Protein AF-A0A3M1XWM2-F1 (afdb_monomer)

Nearest PDB structures (foldseek):
  1jmx-assembly1_B  TM=6.705E-01  e=5.693E-02  Pseudomonas putida
  7aq8-assembly1_A  TM=5.164E-01  e=2.916E+00  Stutzerimonas stutzeri
  7aq0-assembly1_A  TM=5.162E-01  e=3.110E+00  Stutzerimonas stutzeri
  5i5i-assembly1_B  TM=5.128E-01  e=3.774E+00  Shewanella denitrificans OS217
  5i5i-assembly1_A  TM=5.309E-01  e=4.294E+00  Shewanella denitrificans OS217

Foldseek 3Di:
DDKDQQDPLQDAQWKKKWFPQALFKTWIATPVVRDTQDIDTDDAQDWDDDRRMTDHHHCPPHGDGHGDMDMDRPCPCVVVPDDDPDPDPVPPCQAPDPPDDPPHRPVVVVVVVLQVDQSVSQNGHPVVSVVVVVVVVVVVVVVVVVVVVVVVVVVVVVVVVCCVVPNDDVVVVVVVVVVVVVVVVVVVVVVVVVVVVVVVVVVVD

pLDDT: mean 90.14, std 6.59, range [52.41, 98.5]

Secondary structure (DSSP, 8-state):
-EEEE--GGG--S--EEEEEEETTEEEEEETTTTEEEEEEE--TTPEEEETTEEEE--GGG-PPPTT-EEEE-TTTTTTTT-------GGG---SS-TTSPTT--HHHHHHHHHHHSPBTTTTB-HHHHHHHHHHHHHHHHHHHHHHHHHHHHHHHHHHHHHHHHH---HHHHHHHHHHHHHHHHHHHHHHHHHHHHHHHHHH--

Sequence (205 aa):
TSATITSFNSLVLHEYEIEFTTPTTYQVKDLDTDTVISSGTYTSGSPIWFKGISVTIENSGGTPQTGDSFVISPFENAVDDFSVSLTDTDQVAAASDSAALPGDNTNALEIINIYNSDITELDSTLADFYSSIVSDVGVLSAASQDSVKFEETLMEELNSRREALSGVNLDEEAANLIRYQKAFEAATRLIQLTDQLTEEVLKLV

Mean predicted aligned error: 11.33 Å

Radius of gyration: 41.11 Å; Cα contacts (8 Å, |Δi|>4): 197; chains: 1; bounding box: 91×72×100 Å

Solvent-accessible surface area (backbone atoms only — not comparable to full-atom values): 11827 Å² total; per-residue (Å²): 108,54,75,46,83,76,38,72,97,48,46,56,102,52,39,35,34,42,35,21,74,34,63,46,28,36,36,30,31,34,65,81,77,73,40,79,79,45,71,49,75,57,51,76,64,47,70,46,76,55,66,36,36,37,38,29,50,53,52,90,88,50,77,61,44,62,74,43,69,45,80,45,58,84,61,80,63,56,68,80,76,60,73,83,84,78,83,54,78,90,71,60,72,30,40,80,47,97,84,52,63,95,83,50,44,57,38,46,53,52,57,58,44,53,62,77,35,66,39,81,65,69,78,29,26,65,64,56,49,53,50,48,56,55,47,52,54,49,53,53,51,51,55,49,53,53,49,52,52,50,52,52,54,49,50,54,51,51,49,52,54,45,43,75,75,72,50,83,56,65,68,59,51,48,52,49,48,54,49,51,52,52,52,49,56,50,49,54,51,51,50,54,50,49,54,52,52,52,52,54,55,63,73,74,111

Structure (mmCIF, N/CA/C/O backbone):
data_AF-A0A3M1XWM2-F1
#
_entry.id   AF-A0A3M1XWM2-F1
#
loop_
_atom_site.group_PDB
_atom_site.id
_atom_site.type_symbol
_atom_site.label_atom_id
_atom_site.label_alt_id
_atom_site.label_comp_id
_atom_site.label_asym_id
_atom_site.label_entity_id
_atom_site.label_seq_id
_atom_site.pdbx_PDB_ins_code
_atom_site.Cartn_x
_atom_site.Cartn_y
_atom_site.Cartn_z
_atom_site.occupancy
_atom_site.B_iso_or_equiv
_atom_site.auth_seq_id
_atom_site.auth_comp_id
_atom_site.auth_asym_id
_atom_site.auth_atom_id
_atom_site.pdbx_PDB_model_num
ATOM 1 N N . THR A 1 1 ? 2.200 16.991 -19.689 1.00 79.31 1 THR A N 1
ATOM 2 C CA . THR A 1 1 ? 2.878 16.227 -18.628 1.00 79.31 1 THR A CA 1
ATOM 3 C C . THR A 1 1 ? 2.580 14.759 -18.810 1.00 79.31 1 THR A C 1
ATOM 5 O O . THR A 1 1 ? 1.425 14.431 -19.048 1.00 79.31 1 THR A O 1
ATOM 8 N N . SER A 1 2 ? 3.591 13.898 -18.752 1.00 82.38 2 SER A N 1
ATOM 9 C CA . SER A 1 2 ? 3.455 12.440 -18.873 1.00 82.38 2 SER A CA 1
ATOM 10 C C . SER A 1 2 ? 4.442 11.746 -17.942 1.00 82.38 2 SER A C 1
ATOM 12 O O . SER A 1 2 ? 5.542 12.258 -17.743 1.00 82.38 2 SER A O 1
ATOM 14 N N . ALA A 1 3 ? 4.081 10.577 -17.421 1.00 83.88 3 ALA A N 1
ATOM 15 C CA . ALA A 1 3 ? 4.974 9.716 -16.655 1.00 83.88 3 ALA A CA 1
ATOM 16 C C . ALA A 1 3 ? 5.012 8.323 -17.292 1.00 83.88 3 ALA A C 1
ATOM 18 O O . ALA A 1 3 ? 3.990 7.830 -17.766 1.00 83.88 3 ALA A O 1
ATOM 19 N N . THR A 1 4 ? 6.187 7.704 -17.331 1.00 84.69 4 THR A N 1
ATOM 20 C CA . THR A 1 4 ? 6.3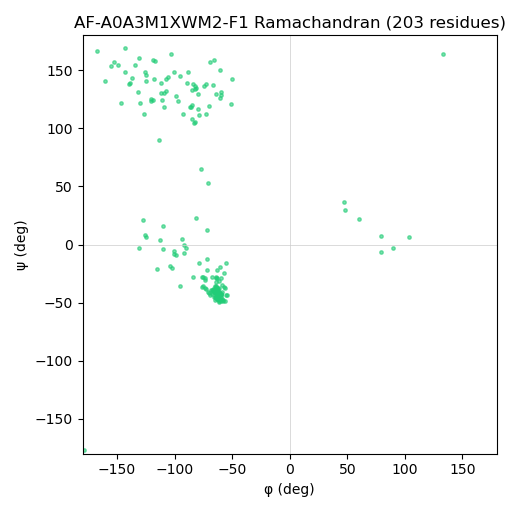77 6.358 -17.883 1.00 84.69 4 THR A CA 1
ATOM 21 C C . THR A 1 4 ? 7.330 5.553 -17.017 1.00 84.69 4 THR A C 1
ATOM 23 O O . THR A 1 4 ? 8.376 6.059 -16.602 1.00 84.69 4 THR A O 1
ATOM 26 N N . ILE A 1 5 ? 7.004 4.280 -16.810 1.00 84.75 5 ILE A N 1
ATOM 27 C CA . ILE A 1 5 ? 7.904 3.302 -16.198 1.00 84.75 5 ILE A CA 1
ATOM 28 C C . ILE A 1 5 ? 8.896 2.832 -17.262 1.00 84.75 5 ILE A C 1
ATOM 30 O O . ILE A 1 5 ? 8.517 2.447 -18.365 1.00 84.75 5 ILE A O 1
ATOM 34 N N . THR A 1 6 ? 10.179 2.876 -16.925 1.00 84.44 6 THR A N 1
ATOM 35 C CA . THR A 1 6 ? 11.291 2.517 -17.819 1.00 84.44 6 THR A CA 1
ATOM 36 C C . THR A 1 6 ? 12.080 1.304 -17.346 1.00 84.44 6 THR A C 1
ATOM 38 O O . THR A 1 6 ? 12.721 0.647 -18.162 1.00 84.44 6 THR A O 1
ATOM 41 N N . SER A 1 7 ? 12.006 0.970 -16.056 1.00 82.25 7 SER A N 1
ATOM 42 C CA . SER A 1 7 ? 12.574 -0.254 -15.491 1.00 82.25 7 SER A CA 1
ATOM 43 C C . SER A 1 7 ? 11.700 -0.739 -14.342 1.00 82.25 7 SER A C 1
ATOM 45 O O . SER A 1 7 ? 11.515 -0.003 -13.377 1.00 82.25 7 SER A O 1
ATOM 47 N N . PHE A 1 8 ? 11.194 -1.970 -14.439 1.00 77.75 8 PHE A N 1
ATOM 48 C CA . PHE A 1 8 ? 10.363 -2.582 -13.397 1.00 77.75 8 PHE A CA 1
ATOM 49 C C . PHE A 1 8 ? 11.190 -3.045 -12.190 1.00 77.75 8 PHE A C 1
ATOM 51 O O . PHE A 1 8 ? 10.771 -2.825 -11.063 1.00 77.75 8 PHE A O 1
ATOM 58 N N . ASN A 1 9 ? 12.412 -3.546 -12.411 1.00 78.25 9 ASN A N 1
ATOM 59 C CA . ASN A 1 9 ? 13.311 -4.079 -11.366 1.00 78.25 9 ASN A CA 1
ATOM 60 C C . ASN A 1 9 ? 13.924 -2.998 -10.449 1.00 78.25 9 ASN A C 1
ATOM 62 O O . ASN A 1 9 ? 14.973 -3.176 -9.834 1.00 78.25 9 ASN A O 1
ATOM 66 N N . SER A 1 10 ? 13.410 -1.776 -10.507 1.00 80.06 10 SER A N 1
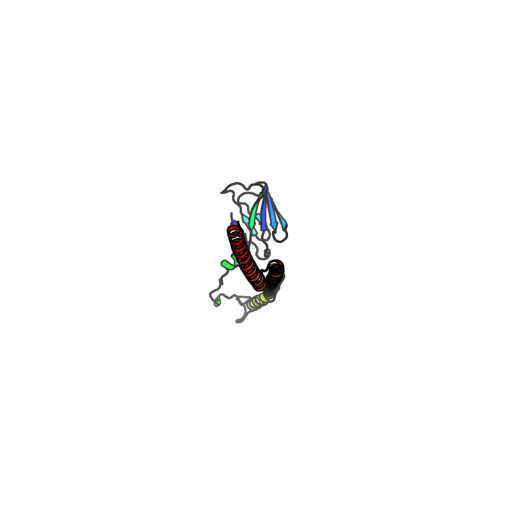ATOM 67 C CA . SER A 1 10 ? 13.880 -0.642 -9.704 1.00 80.06 10 SER A CA 1
ATOM 68 C C . SER A 1 10 ? 12.732 0.080 -9.016 1.00 80.06 10 SER A C 1
ATOM 70 O O . SER A 1 10 ? 12.981 1.037 -8.280 1.00 80.06 10 SER A O 1
ATOM 72 N N . LEU A 1 11 ? 11.502 -0.370 -9.275 1.00 82.81 11 LEU A N 1
ATOM 73 C CA . LEU A 1 11 ? 10.318 0.126 -8.616 1.00 82.81 11 LEU A CA 1
ATOM 74 C C . LEU A 1 11 ? 10.172 -0.579 -7.277 1.00 82.81 11 LEU A C 1
ATOM 76 O O . LEU A 1 11 ? 10.311 -1.789 -7.179 1.00 82.81 11 LEU A O 1
ATOM 80 N N . VAL A 1 12 ? 9.843 0.194 -6.262 1.00 84.38 12 VAL A N 1
ATOM 81 C CA . VAL A 1 12 ? 9.362 -0.303 -4.974 1.00 84.38 12 VAL A CA 1
ATOM 82 C C . VAL A 1 12 ? 7.959 0.252 -4.771 1.00 84.38 12 VAL A C 1
ATOM 84 O O . VAL A 1 12 ? 7.615 1.241 -5.421 1.00 84.38 12 VAL A O 1
ATOM 87 N N . LEU A 1 13 ? 7.151 -0.370 -3.910 1.00 84.44 13 LEU A N 1
ATOM 88 C CA . LEU A 1 13 ? 5.763 0.029 -3.623 1.00 84.44 13 LEU A CA 1
ATOM 89 C C . LEU A 1 13 ? 5.683 1.338 -2.816 1.00 84.44 13 LEU A C 1
ATOM 91 O O . LEU A 1 13 ? 5.074 1.376 -1.755 1.00 84.44 13 LEU A O 1
ATOM 95 N N . HIS A 1 14 ? 6.347 2.384 -3.297 1.00 89.38 14 HIS A N 1
ATOM 96 C CA . HIS A 1 14 ? 6.433 3.693 -2.671 1.00 89.38 14 HIS A CA 1
ATOM 97 C C . HIS A 1 14 ? 5.797 4.757 -3.561 1.00 89.38 14 HIS A C 1
ATOM 99 O O . HIS A 1 14 ? 5.721 4.617 -4.790 1.00 89.38 14 HIS A O 1
ATOM 105 N N . GLU A 1 15 ? 5.417 5.860 -2.933 1.00 92.94 15 GLU A N 1
ATOM 106 C CA . GLU A 1 15 ? 5.009 7.079 -3.615 1.00 92.94 15 GLU A CA 1
ATOM 107 C C . GLU A 1 15 ? 6.144 8.104 -3.634 1.00 92.94 15 GLU A C 1
ATOM 109 O O . GLU A 1 15 ? 6.984 8.187 -2.733 1.00 92.94 15 GLU A O 1
ATOM 114 N N . TYR A 1 16 ? 6.174 8.910 -4.691 1.00 94.94 16 TYR A N 1
ATOM 115 C CA . TYR A 1 16 ? 7.205 9.920 -4.886 1.00 94.94 16 TYR A CA 1
ATOM 116 C C . TYR A 1 16 ? 6.588 11.295 -5.087 1.00 94.94 16 TYR A C 1
ATOM 118 O O . TYR A 1 16 ? 5.557 11.435 -5.735 1.00 94.94 16 TYR A O 1
ATOM 126 N N . GLU A 1 17 ? 7.260 12.330 -4.605 1.00 96.19 17 GLU A N 1
ATOM 127 C CA . GLU A 1 17 ? 6.877 13.720 -4.821 1.00 96.19 17 GLU A CA 1
ATOM 128 C C . GLU A 1 17 ? 8.002 14.467 -5.535 1.00 96.19 17 GLU A C 1
ATOM 130 O O . GLU A 1 17 ? 9.142 14.486 -5.073 1.00 96.19 17 GLU A O 1
ATOM 135 N N . ILE A 1 18 ? 7.690 15.100 -6.665 1.00 96.06 18 ILE A N 1
ATOM 136 C CA . ILE A 1 18 ? 8.562 16.088 -7.300 1.00 96.06 18 ILE A CA 1
ATOM 137 C C . ILE A 1 18 ? 8.146 17.457 -6.779 1.00 96.06 18 ILE A C 1
ATOM 139 O O . ILE A 1 18 ? 7.072 17.939 -7.127 1.00 96.06 18 ILE A O 1
ATOM 143 N N . GLU A 1 19 ? 9.010 18.097 -6.004 1.00 96.12 19 GLU A N 1
ATOM 144 C CA . GLU A 1 19 ? 8.800 19.435 -5.454 1.00 96.12 19 GLU A CA 1
ATOM 145 C C . GLU A 1 19 ? 9.730 20.443 -6.141 1.00 96.12 19 GLU A C 1
ATOM 147 O O . GLU A 1 19 ? 10.947 20.245 -6.237 1.00 96.12 19 GLU A O 1
ATOM 152 N N . PHE A 1 20 ? 9.171 21.557 -6.605 1.00 96.19 20 PHE A N 1
ATOM 153 C CA . PHE A 1 20 ? 9.924 22.662 -7.184 1.00 96.19 20 PHE A CA 1
ATOM 154 C C . PHE A 1 20 ? 10.475 23.574 -6.087 1.00 96.19 20 PHE A C 1
ATOM 156 O O . PHE A 1 20 ? 9.766 24.394 -5.508 1.00 96.19 20 PHE A O 1
ATOM 163 N N . THR A 1 21 ? 11.779 23.489 -5.826 1.00 94.69 21 THR A N 1
ATOM 164 C CA . THR A 1 21 ? 12.464 24.375 -4.866 1.00 94.69 21 THR A CA 1
ATOM 165 C C . THR A 1 21 ? 12.634 25.789 -5.424 1.00 94.69 21 THR A C 1
ATOM 167 O O . THR A 1 21 ? 12.601 26.780 -4.692 1.00 94.69 21 THR A O 1
ATOM 170 N N . THR A 1 22 ? 12.760 25.907 -6.745 1.00 93.44 22 THR A N 1
ATOM 171 C CA . THR A 1 22 ? 12.682 27.166 -7.495 1.00 93.44 22 THR A CA 1
ATOM 172 C C . THR A 1 22 ? 11.967 26.917 -8.826 1.00 93.44 22 THR A C 1
ATOM 174 O O . THR A 1 22 ? 11.840 25.760 -9.228 1.00 93.44 22 THR A O 1
ATOM 177 N N . PRO A 1 23 ? 11.574 27.956 -9.588 1.00 91.88 23 PRO A N 1
ATOM 178 C CA . PRO A 1 23 ? 10.994 27.767 -10.922 1.00 91.88 23 PRO A CA 1
ATOM 179 C C . PRO A 1 23 ? 11.860 26.961 -11.908 1.00 91.88 23 PRO A C 1
ATOM 181 O O . PRO A 1 23 ? 11.374 26.522 -12.950 1.00 91.88 23 PRO A O 1
ATOM 184 N N . THR A 1 24 ? 13.155 26.788 -11.619 1.00 92.75 24 THR A N 1
ATOM 185 C CA . THR A 1 24 ? 14.117 26.080 -12.474 1.00 92.75 24 THR A CA 1
ATOM 186 C C . THR A 1 24 ? 14.841 24.939 -11.763 1.00 92.75 24 THR A C 1
ATOM 188 O O . THR A 1 24 ? 15.736 24.342 -12.360 1.00 92.75 24 THR A O 1
ATOM 191 N N . THR A 1 25 ? 14.484 24.594 -10.524 1.00 95.31 25 THR A N 1
ATOM 192 C CA . THR A 1 25 ? 15.101 23.484 -9.778 1.00 95.31 25 THR A CA 1
ATOM 193 C C . THR A 1 25 ? 14.053 22.663 -9.053 1.00 95.31 25 THR A C 1
ATOM 195 O O . THR A 1 25 ? 13.090 23.205 -8.518 1.00 95.31 25 THR A O 1
ATOM 198 N N . TYR A 1 26 ? 14.272 21.355 -9.000 1.00 96.31 26 TYR A N 1
ATOM 199 C CA . TYR A 1 26 ? 13.384 20.416 -8.330 1.00 96.31 26 TYR A CA 1
ATOM 200 C C . TYR A 1 26 ? 14.167 19.484 -7.407 1.00 96.31 26 TYR A C 1
ATOM 202 O O . TYR A 1 26 ? 15.376 19.277 -7.568 1.00 96.31 26 TYR A O 1
ATOM 210 N N . GLN A 1 27 ? 13.445 18.892 -6.468 1.00 96.88 27 GLN A N 1
ATOM 211 C CA . GLN A 1 27 ? 13.860 17.728 -5.703 1.00 96.88 27 GLN A CA 1
ATOM 212 C C . GLN A 1 27 ? 12.793 16.643 -5.833 1.00 96.88 27 GLN A C 1
ATOM 214 O O . GLN A 1 27 ? 11.618 16.947 -6.004 1.00 96.88 27 GLN A O 1
ATOM 219 N N . VAL A 1 28 ? 13.214 15.385 -5.791 1.00 96.94 28 VAL A N 1
ATOM 220 C CA . VAL A 1 28 ? 12.326 14.227 -5.744 1.00 96.94 28 VAL A CA 1
ATOM 221 C C . VAL A 1 28 ? 12.468 13.595 -4.378 1.00 96.94 28 VAL A C 1
ATOM 223 O O . VAL A 1 28 ? 13.581 13.242 -3.973 1.00 96.94 28 VAL A O 1
ATOM 226 N N . LYS A 1 29 ? 11.348 13.459 -3.689 1.00 96.19 29 LYS A N 1
ATOM 227 C CA . LYS A 1 29 ? 11.242 12.884 -2.362 1.00 96.19 29 LYS A CA 1
ATOM 228 C C . LYS A 1 29 ? 10.495 11.560 -2.435 1.00 96.19 29 LYS A C 1
ATOM 230 O O . LYS A 1 29 ? 9.536 11.431 -3.183 1.00 96.19 29 LYS A O 1
ATOM 235 N N . ASP A 1 30 ? 10.971 10.582 -1.688 1.00 95.50 30 ASP A N 1
ATOM 236 C CA . ASP A 1 30 ? 10.271 9.332 -1.415 1.00 95.50 30 ASP A CA 1
ATOM 237 C C . ASP A 1 30 ? 9.375 9.563 -0.188 1.00 95.50 30 ASP A C 1
ATOM 239 O O . ASP A 1 30 ? 9.872 9.975 0.865 1.00 95.50 30 ASP A O 1
ATOM 243 N N . LEU A 1 31 ? 8.058 9.422 -0.361 1.00 94.50 31 LEU A N 1
ATOM 244 C CA . LEU A 1 31 ? 7.060 9.789 0.650 1.00 94.50 31 LEU A CA 1
ATOM 245 C C . LEU A 1 31 ? 6.986 8.773 1.794 1.00 94.50 31 LEU A C 1
ATOM 247 O O . LEU A 1 31 ? 6.695 9.158 2.924 1.00 94.50 31 LEU A O 1
ATOM 251 N N . ASP A 1 32 ? 7.321 7.514 1.529 1.00 91.31 32 ASP A N 1
ATOM 252 C CA . ASP A 1 32 ? 7.347 6.446 2.528 1.00 91.31 32 ASP A CA 1
ATOM 253 C C . ASP A 1 32 ? 8.539 6.584 3.484 1.00 91.31 32 ASP A C 1
ATOM 255 O O . ASP A 1 32 ? 8.422 6.359 4.689 1.00 91.31 32 ASP A O 1
ATOM 259 N N . THR A 1 33 ? 9.701 6.988 2.961 1.00 93.25 33 THR A N 1
ATOM 260 C CA . THR A 1 33 ? 10.936 7.143 3.754 1.00 93.25 33 THR A CA 1
ATOM 261 C C . THR A 1 33 ? 11.230 8.577 4.188 1.00 93.25 33 THR A C 1
ATOM 263 O O . THR A 1 33 ? 12.149 8.798 4.977 1.00 93.25 33 THR A O 1
ATOM 266 N N . ASP A 1 34 ? 10.482 9.553 3.674 1.00 92.94 34 ASP A N 1
ATOM 267 C CA . ASP A 1 34 ? 10.696 10.990 3.877 1.00 92.94 34 ASP A CA 1
ATOM 268 C C . ASP A 1 34 ? 12.068 11.496 3.367 1.00 92.94 34 ASP A C 1
ATOM 270 O O . ASP A 1 34 ? 12.565 12.541 3.793 1.00 92.94 34 ASP A O 1
ATOM 274 N N . THR A 1 35 ? 12.710 10.776 2.435 1.00 95.00 35 THR A N 1
ATOM 275 C CA . THR A 1 35 ? 14.075 11.081 1.965 1.00 95.00 35 THR A CA 1
ATOM 276 C C . THR A 1 35 ? 14.114 11.710 0.575 1.00 95.00 35 THR A C 1
ATOM 278 O O . THR A 1 35 ? 13.355 11.348 -0.319 1.00 95.00 35 THR A O 1
ATOM 281 N N . VAL A 1 36 ? 15.047 12.645 0.352 1.00 95.06 36 VAL A N 1
ATOM 282 C CA . VAL A 1 36 ? 15.315 13.185 -0.992 1.00 95.06 36 VAL A CA 1
ATOM 283 C C . VAL A 1 36 ? 16.182 12.195 -1.767 1.00 95.06 36 VAL A C 1
ATOM 285 O O . VAL A 1 36 ? 17.330 11.941 -1.402 1.00 95.06 36 VAL A O 1
ATOM 288 N N . ILE A 1 37 ? 15.642 11.665 -2.861 1.00 94.12 37 ILE A N 1
ATOM 289 C CA . ILE A 1 37 ? 16.266 10.616 -3.679 1.00 94.12 37 ILE A CA 1
ATOM 290 C C . ILE A 1 37 ? 16.898 11.146 -4.970 1.00 94.12 37 ILE A C 1
ATOM 292 O O . ILE A 1 37 ? 17.746 10.481 -5.562 1.00 94.12 37 ILE A O 1
ATOM 296 N N . SER A 1 38 ? 16.491 12.331 -5.426 1.00 94.44 38 SER A N 1
ATOM 297 C CA . SER A 1 38 ? 17.036 12.982 -6.619 1.00 94.44 38 SER A CA 1
ATOM 298 C C . SER A 1 38 ? 16.842 14.492 -6.528 1.00 94.44 38 SER A C 1
ATOM 300 O O . SER A 1 38 ? 15.937 14.975 -5.857 1.00 94.44 38 SER A O 1
ATOM 302 N N . SER A 1 39 ? 17.694 15.263 -7.190 1.00 95.25 39 SER 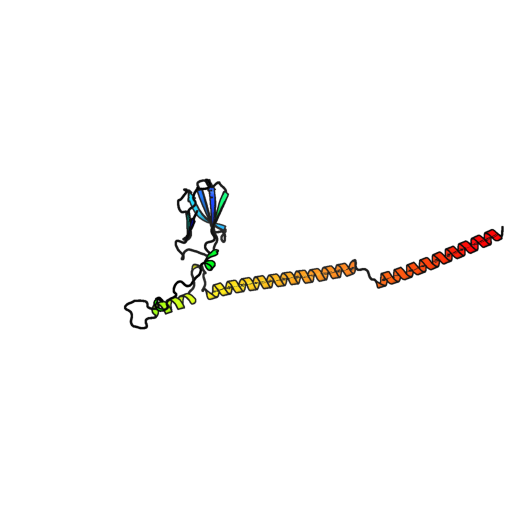A N 1
ATOM 303 C CA . SER A 1 39 ? 17.495 16.702 -7.370 1.00 95.25 39 SER A CA 1
ATOM 304 C C . SER A 1 39 ? 18.191 17.165 -8.639 1.00 95.25 39 SER A C 1
ATOM 306 O O . SER A 1 39 ? 19.122 16.520 -9.129 1.00 95.25 39 SER A O 1
ATOM 308 N N . GLY A 1 40 ? 17.733 18.280 -9.195 1.00 94.31 40 GLY A N 1
ATOM 309 C CA . GLY A 1 40 ? 18.300 18.786 -10.432 1.00 94.31 40 GLY A CA 1
ATOM 310 C C . GLY A 1 40 ? 17.686 20.088 -10.903 1.00 94.31 40 GLY A C 1
ATOM 311 O O . GLY A 1 40 ? 16.833 20.698 -10.259 1.00 94.31 40 GLY A O 1
ATOM 312 N N . THR A 1 41 ? 18.146 20.520 -12.070 1.00 94.12 41 THR A N 1
ATOM 313 C CA . THR A 1 41 ? 17.564 21.652 -12.784 1.00 94.12 41 THR A CA 1
ATOM 314 C C . THR A 1 41 ? 16.391 21.180 -13.628 1.00 94.12 41 THR A C 1
ATOM 316 O O . THR A 1 41 ? 16.511 20.211 -14.378 1.00 94.12 41 THR A O 1
ATOM 319 N N . TYR A 1 42 ? 15.282 21.898 -13.554 1.00 93.75 42 TYR A N 1
ATOM 320 C CA . TYR A 1 42 ? 14.140 21.710 -14.426 1.00 93.75 42 TYR A CA 1
ATOM 321 C C . TYR A 1 42 ? 14.357 22.412 -15.768 1.00 93.75 42 TYR A C 1
ATOM 323 O O . TYR A 1 42 ? 14.763 23.572 -15.840 1.00 93.75 42 TYR A O 1
ATOM 331 N N . THR A 1 43 ? 14.049 21.708 -16.850 1.00 93.50 43 THR A N 1
ATOM 332 C CA . THR A 1 43 ? 13.892 22.281 -18.187 1.00 93.50 43 THR A CA 1
ATOM 333 C C . THR A 1 43 ? 12.594 21.741 -18.757 1.00 93.50 43 THR A C 1
ATOM 335 O O . THR A 1 43 ? 12.351 20.538 -18.703 1.00 93.50 43 THR A O 1
ATOM 338 N N . SER A 1 44 ? 11.753 22.628 -19.285 1.00 91.94 44 SER A N 1
ATOM 339 C CA . SER A 1 44 ? 10.449 22.229 -19.809 1.00 91.94 44 SER A CA 1
ATOM 340 C C . SER A 1 44 ? 10.588 21.217 -20.946 1.00 91.94 44 SER A C 1
ATOM 342 O O . SER A 1 44 ? 11.385 21.427 -21.859 1.00 91.94 44 SER A O 1
ATOM 344 N N . GLY A 1 45 ? 9.823 20.127 -20.873 1.00 89.69 45 GLY A N 1
ATOM 345 C CA . GLY A 1 45 ? 9.863 19.028 -21.841 1.00 89.69 45 GLY A CA 1
ATOM 346 C C . GLY A 1 45 ? 11.031 18.051 -21.658 1.00 89.69 45 GLY A C 1
ATOM 347 O O . GLY A 1 45 ? 11.055 17.015 -22.319 1.00 89.69 45 GLY A O 1
ATOM 348 N N . SER A 1 46 ? 11.976 18.328 -20.754 1.00 92.44 46 SER A N 1
ATOM 349 C CA . SER A 1 46 ? 13.038 17.377 -20.418 1.00 92.44 46 SER A CA 1
ATOM 350 C C . SER A 1 46 ? 12.554 16.366 -19.370 1.00 92.44 46 SER A C 1
ATOM 352 O O . SER A 1 46 ? 11.904 16.765 -18.401 1.00 92.44 46 SER A O 1
ATOM 354 N N . PRO A 1 47 ? 12.892 15.073 -19.520 1.00 93.00 47 PRO A N 1
ATOM 355 C CA . PRO A 1 47 ? 12.506 14.048 -18.559 1.00 93.00 47 PRO A CA 1
ATOM 356 C C . PRO A 1 47 ? 13.298 14.155 -17.250 1.00 93.00 47 PRO A C 1
ATOM 358 O O . PRO A 1 47 ? 14.519 14.334 -17.247 1.00 93.00 47 PRO A O 1
ATOM 361 N N . ILE A 1 48 ? 12.590 13.980 -16.140 1.00 93.75 48 ILE A N 1
ATOM 362 C CA . ILE A 1 48 ? 13.116 13.809 -14.787 1.00 93.75 48 ILE A CA 1
ATOM 363 C C . ILE A 1 48 ? 13.169 12.308 -14.495 1.00 93.75 48 ILE A C 1
ATOM 365 O O . ILE A 1 48 ? 12.153 11.624 -14.598 1.00 93.75 48 ILE A O 1
ATOM 369 N N . TRP A 1 49 ? 14.352 11.803 -14.138 1.00 91.75 49 TRP A N 1
ATOM 370 C CA . TRP A 1 49 ? 14.606 10.374 -13.940 1.00 91.75 49 TRP A CA 1
ATOM 371 C C . TRP A 1 49 ? 14.863 10.048 -12.474 1.00 91.75 49 TRP A C 1
ATOM 373 O O . TRP A 1 49 ? 15.715 10.668 -11.833 1.00 91.75 49 TRP A O 1
ATOM 383 N N . PHE A 1 50 ? 14.170 9.040 -11.958 1.00 92.00 50 PHE A N 1
ATOM 384 C CA . PHE A 1 50 ? 14.390 8.499 -10.617 1.00 92.00 50 PHE A CA 1
ATOM 385 C C . PHE A 1 50 ? 13.798 7.093 -10.531 1.00 92.00 50 PHE A C 1
ATOM 387 O O . PHE A 1 50 ? 12.744 6.847 -11.097 1.00 92.00 50 PHE A O 1
ATOM 394 N N . LYS A 1 51 ? 14.475 6.163 -9.843 1.00 88.94 51 LYS A N 1
ATOM 395 C CA . LYS A 1 51 ? 13.937 4.828 -9.489 1.00 88.94 51 LYS A CA 1
ATOM 396 C C . LYS A 1 51 ? 13.240 4.066 -10.640 1.00 88.94 51 LYS A C 1
ATOM 398 O O . LYS A 1 51 ? 12.249 3.388 -10.433 1.00 88.94 51 LYS A O 1
ATOM 403 N N . GLY A 1 52 ? 13.747 4.175 -11.872 1.00 88.25 52 GLY A N 1
ATOM 404 C CA . GLY A 1 52 ? 13.144 3.512 -13.041 1.00 88.25 52 GLY A CA 1
ATOM 405 C C . GLY A 1 52 ? 11.912 4.215 -13.625 1.00 88.25 52 GLY A C 1
ATOM 406 O O . GLY A 1 52 ? 11.299 3.688 -14.551 1.00 88.25 52 GLY A O 1
ATOM 407 N N . ILE A 1 53 ? 11.577 5.413 -13.157 1.00 92.00 53 ILE A N 1
ATOM 408 C CA . ILE A 1 53 ? 10.476 6.260 -13.621 1.00 92.00 53 ILE A CA 1
ATOM 409 C C . ILE A 1 53 ? 11.050 7.451 -14.397 1.00 92.00 53 ILE A C 1
ATOM 411 O O . ILE A 1 53 ? 12.090 8.013 -14.041 1.00 92.00 53 ILE A O 1
ATOM 415 N N . SER A 1 54 ? 10.351 7.832 -15.465 1.00 92.62 54 SER A N 1
ATOM 416 C CA . SER A 1 54 ? 10.591 9.052 -16.230 1.00 92.62 54 SER A CA 1
ATOM 417 C C . SER A 1 54 ? 9.356 9.937 -16.171 1.00 92.62 54 SER A C 1
ATOM 419 O O . SER A 1 54 ? 8.268 9.488 -16.533 1.00 92.62 54 SER A O 1
ATOM 421 N N . VAL A 1 55 ? 9.511 11.184 -15.730 1.00 93.69 55 VAL A N 1
ATOM 422 C CA . VAL A 1 55 ? 8.423 12.170 -15.686 1.00 93.69 55 VAL A CA 1
ATOM 423 C C . VAL A 1 55 ? 8.794 13.378 -16.532 1.00 93.69 55 VAL A C 1
ATOM 425 O O . VAL A 1 55 ? 9.802 14.034 -16.286 1.00 93.69 55 VAL A O 1
ATOM 428 N N . THR A 1 56 ? 7.955 13.707 -17.507 1.00 93.81 56 THR A N 1
ATOM 429 C CA . THR A 1 56 ? 8.117 14.884 -18.363 1.00 93.81 56 THR A CA 1
ATOM 430 C C . THR A 1 56 ? 7.057 15.914 -18.011 1.00 93.81 56 THR A C 1
ATOM 432 O O . THR A 1 56 ? 5.860 15.665 -18.175 1.00 93.81 56 THR A O 1
ATOM 435 N N . ILE A 1 57 ? 7.494 17.092 -17.566 1.00 91.44 57 ILE A N 1
ATOM 436 C CA . ILE A 1 57 ? 6.629 18.235 -17.252 1.00 91.44 57 ILE A CA 1
ATOM 437 C C . ILE A 1 57 ? 6.819 19.297 -18.342 1.00 91.44 57 ILE A C 1
ATOM 439 O O . ILE A 1 57 ? 7.943 19.631 -18.721 1.00 91.44 57 ILE A O 1
ATOM 443 N N . GLU A 1 58 ? 5.710 19.812 -18.873 1.00 90.81 58 GLU A N 1
ATOM 444 C CA . GLU A 1 58 ? 5.696 20.850 -19.909 1.00 90.81 58 GLU A CA 1
ATOM 445 C C . GLU A 1 58 ? 5.014 22.115 -19.387 1.00 90.81 58 GLU A C 1
ATOM 447 O O . GLU A 1 58 ? 3.994 22.040 -18.706 1.00 90.81 58 GLU A O 1
ATOM 452 N N . ASN A 1 59 ? 5.524 23.287 -19.771 1.00 89.06 59 ASN A N 1
ATOM 453 C CA . ASN A 1 59 ? 5.024 24.589 -19.316 1.00 89.06 59 ASN A CA 1
ATOM 454 C C . ASN A 1 59 ? 3.781 25.059 -20.089 1.00 89.06 59 ASN A C 1
ATOM 456 O O . ASN A 1 59 ? 3.491 26.255 -20.138 1.00 89.06 59 ASN A O 1
ATOM 460 N N . SER A 1 60 ? 3.037 24.139 -20.704 1.00 79.44 60 SER A N 1
ATOM 461 C CA . SER A 1 60 ? 1.877 24.439 -21.553 1.00 79.44 60 SER A CA 1
ATOM 462 C C . SER A 1 60 ? 0.761 25.185 -20.799 1.00 79.44 60 SER A C 1
ATOM 464 O O . SER A 1 60 ? -0.059 25.846 -21.430 1.00 79.44 60 SER A O 1
ATOM 466 N N . GLY A 1 61 ? 0.759 25.127 -19.459 1.00 76.69 61 GLY A N 1
ATOM 467 C CA . GLY A 1 61 ? -0.142 25.873 -18.569 1.00 76.69 61 GLY A CA 1
ATOM 468 C C . GLY A 1 61 ? 0.523 26.956 -17.703 1.00 76.69 61 GLY A C 1
ATOM 469 O O . GLY A 1 61 ? -0.163 27.563 -16.887 1.00 76.69 61 GLY A O 1
ATOM 470 N N . GLY A 1 62 ? 1.830 27.205 -17.856 1.00 83.88 62 GLY A N 1
ATOM 471 C CA . GLY A 1 62 ? 2.610 28.113 -17.004 1.00 83.88 62 GLY A CA 1
ATOM 472 C C . GLY A 1 62 ? 3.942 27.511 -16.545 1.00 83.88 62 GLY A C 1
ATOM 473 O O . GLY A 1 62 ? 4.171 26.311 -16.665 1.00 83.88 62 GLY A O 1
ATOM 474 N N . THR A 1 63 ? 4.852 28.354 -16.053 1.00 88.31 63 THR A N 1
ATOM 475 C CA . THR A 1 63 ? 6.114 27.906 -15.441 1.00 88.31 63 THR A CA 1
ATOM 476 C C . THR A 1 63 ? 5.877 27.507 -13.981 1.00 88.31 63 THR A C 1
ATOM 478 O O . THR A 1 63 ? 5.271 28.320 -13.271 1.00 88.31 63 THR A O 1
ATOM 481 N N . PRO A 1 64 ? 6.399 26.356 -13.514 1.00 91.62 64 PRO A N 1
ATOM 482 C CA . PRO A 1 64 ? 6.357 25.982 -12.103 1.00 91.62 64 PRO A CA 1
ATOM 483 C C . PRO A 1 64 ? 6.853 27.109 -11.193 1.00 91.62 64 PRO A C 1
ATOM 485 O O . PRO A 1 64 ? 7.778 27.846 -11.551 1.00 91.62 64 PRO A O 1
ATOM 488 N N . GLN A 1 65 ? 6.219 27.269 -10.040 1.00 93.56 65 GLN A N 1
ATOM 489 C CA . GLN A 1 65 ? 6.622 28.184 -8.977 1.00 93.56 65 GLN A CA 1
ATOM 490 C C . GLN A 1 65 ? 7.297 27.419 -7.835 1.00 93.56 65 GLN A C 1
ATOM 492 O O . GLN A 1 65 ? 7.204 26.199 -7.731 1.00 93.56 65 GLN A O 1
ATOM 497 N N . THR A 1 66 ? 8.001 28.147 -6.967 1.00 95.38 66 THR A N 1
ATOM 498 C CA . THR A 1 66 ? 8.537 27.561 -5.733 1.00 95.38 66 THR A CA 1
ATOM 499 C C . THR A 1 66 ? 7.400 27.009 -4.877 1.00 95.38 66 THR A C 1
ATOM 501 O O . THR A 1 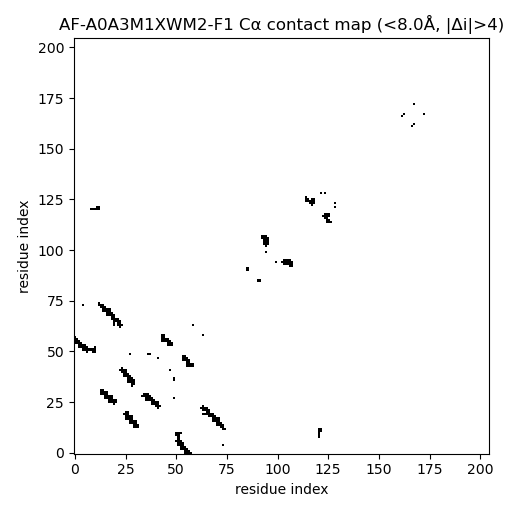66 ? 6.467 27.744 -4.555 1.00 95.38 66 THR A O 1
ATOM 504 N N . GLY A 1 67 ? 7.528 25.751 -4.465 1.00 93.06 67 GLY A N 1
ATOM 505 C CA . GLY A 1 67 ? 6.547 25.031 -3.658 1.00 93.06 67 GLY A CA 1
ATOM 506 C C . GLY A 1 67 ? 5.494 24.278 -4.470 1.00 93.06 67 GLY A C 1
ATOM 507 O O . GLY A 1 67 ? 4.675 23.591 -3.869 1.00 93.06 67 GLY A O 1
ATOM 508 N N . ASP A 1 68 ? 5.503 24.368 -5.805 1.00 94.69 68 ASP A N 1
ATOM 509 C CA . ASP A 1 68 ? 4.661 23.498 -6.628 1.00 94.69 68 ASP A CA 1
ATOM 510 C C . ASP A 1 68 ? 5.139 22.049 -6.487 1.00 94.69 68 ASP A C 1
ATOM 512 O O . ASP A 1 68 ? 6.346 21.785 -6.543 1.00 94.69 68 ASP A O 1
ATOM 516 N N . SER A 1 69 ? 4.205 21.107 -6.355 1.00 94.06 69 SER A N 1
ATOM 517 C CA . SER A 1 69 ? 4.539 19.689 -6.271 1.00 94.06 69 SER A CA 1
ATOM 518 C C . SER A 1 69 ? 3.665 18.793 -7.142 1.00 94.06 69 SER A C 1
ATOM 520 O O . SER A 1 69 ? 2.543 19.133 -7.524 1.00 94.06 69 SER A O 1
ATOM 522 N N . PHE A 1 70 ? 4.232 17.644 -7.504 1.00 92.75 70 PHE A N 1
ATOM 523 C CA . PHE A 1 70 ? 3.581 16.584 -8.262 1.00 92.75 70 PHE A CA 1
ATOM 524 C C . PHE A 1 70 ? 3.811 15.266 -7.537 1.00 92.75 70 PHE A C 1
ATOM 526 O O . PHE A 1 70 ? 4.962 14.874 -7.353 1.00 92.75 70 PHE A O 1
ATOM 533 N N . VAL A 1 71 ? 2.732 14.582 -7.166 1.00 93.94 71 VAL A N 1
ATOM 534 C CA . VAL A 1 71 ? 2.791 13.234 -6.592 1.00 93.94 71 VAL A CA 1
ATOM 535 C C . VAL A 1 71 ? 2.742 12.203 -7.715 1.00 93.94 71 VAL A C 1
ATOM 537 O O . VAL A 1 71 ? 2.025 12.366 -8.705 1.00 93.94 71 VAL A O 1
ATOM 540 N N . ILE A 1 72 ? 3.549 11.160 -7.575 1.00 92.38 72 ILE A N 1
ATOM 541 C CA . ILE A 1 72 ? 3.692 10.053 -8.506 1.00 92.38 72 ILE A CA 1
ATOM 542 C C . ILE A 1 72 ? 3.484 8.768 -7.718 1.00 92.38 72 ILE A C 1
ATOM 544 O O . ILE A 1 72 ? 4.337 8.388 -6.916 1.00 92.38 72 ILE A O 1
ATOM 548 N N . SER A 1 73 ? 2.383 8.089 -8.027 1.00 90.50 73 SER A N 1
ATOM 549 C CA . SER A 1 73 ? 1.997 6.799 -7.454 1.00 90.50 73 SER A CA 1
ATOM 550 C C . SER A 1 73 ? 2.053 5.739 -8.565 1.00 90.50 73 SER A C 1
ATOM 552 O O . SER A 1 73 ? 1.075 5.551 -9.290 1.00 90.50 73 SER A O 1
ATOM 554 N N . PRO A 1 74 ? 3.201 5.058 -8.777 1.00 87.00 74 PRO A N 1
ATOM 555 C CA . PRO A 1 74 ? 3.410 4.195 -9.948 1.00 87.00 74 PRO A CA 1
ATOM 556 C C . PRO A 1 74 ? 2.456 2.998 -10.025 1.00 87.00 74 PRO A C 1
ATOM 558 O O . PRO A 1 74 ? 2.264 2.439 -11.103 1.00 87.00 74 PRO A O 1
ATOM 561 N N . PHE A 1 75 ? 1.881 2.603 -8.886 1.00 84.31 75 PHE A N 1
ATOM 562 C CA . PHE A 1 75 ? 1.078 1.392 -8.739 1.00 84.31 75 PHE A CA 1
ATOM 563 C C . PHE A 1 75 ? -0.419 1.643 -8.526 1.00 84.31 75 PHE A C 1
ATOM 565 O O . PHE A 1 75 ? -1.171 0.674 -8.510 1.00 84.31 75 PHE A O 1
ATOM 572 N N . GLU A 1 76 ? -0.866 2.901 -8.407 1.00 86.12 76 GLU A N 1
ATOM 573 C CA . GLU A 1 76 ? -2.254 3.241 -8.036 1.00 86.12 76 GLU A CA 1
ATOM 574 C C . GLU A 1 76 ? -3.291 2.569 -8.952 1.00 86.12 76 GLU A C 1
ATOM 576 O O . GLU A 1 76 ? -4.248 1.974 -8.469 1.00 86.12 76 GLU A O 1
ATOM 581 N N . ASN A 1 77 ? -3.041 2.568 -10.266 1.00 83.69 77 ASN A N 1
ATOM 582 C CA . ASN A 1 77 ? -3.930 1.968 -11.271 1.00 83.69 77 ASN A CA 1
ATOM 583 C C . ASN A 1 77 ? -3.343 0.698 -11.912 1.00 83.69 77 ASN A C 1
ATOM 585 O O . ASN A 1 77 ? -3.800 0.262 -12.966 1.00 83.69 77 ASN A O 1
ATOM 589 N N . ALA A 1 78 ? -2.308 0.092 -11.317 1.00 83.25 78 ALA A N 1
ATOM 590 C CA . ALA A 1 78 ? -1.612 -1.040 -11.939 1.00 83.25 78 ALA A CA 1
ATOM 591 C C . ALA A 1 78 ? -2.511 -2.276 -12.124 1.00 83.25 78 ALA A C 1
ATOM 593 O O . ALA A 1 78 ? -2.294 -3.064 -13.044 1.00 83.25 78 ALA A O 1
ATOM 594 N N . VAL A 1 79 ? -3.513 -2.447 -11.256 1.00 86.31 79 VAL A N 1
ATOM 595 C CA . VAL A 1 79 ? -4.457 -3.573 -11.314 1.00 86.31 79 VAL A CA 1
ATOM 596 C C . VAL A 1 79 ? -5.608 -3.310 -12.289 1.00 86.31 79 VAL A C 1
ATOM 598 O O . VAL A 1 79 ? -6.117 -4.261 -12.876 1.00 86.31 79 VAL A O 1
ATOM 601 N N . ASP A 1 80 ? -5.988 -2.051 -12.513 1.00 89.12 80 ASP A N 1
ATOM 602 C CA . ASP A 1 80 ? -7.139 -1.702 -13.359 1.00 89.12 80 ASP A CA 1
ATOM 603 C C . ASP A 1 80 ? -6.941 -2.134 -14.818 1.00 89.12 80 ASP A C 1
ATOM 605 O O . ASP A 1 80 ? -7.866 -2.645 -15.451 1.00 89.12 80 ASP A O 1
ATOM 609 N N . ASP A 1 81 ? -5.713 -2.010 -15.323 1.00 84.31 81 ASP A N 1
ATOM 610 C CA . ASP A 1 81 ? -5.336 -2.432 -16.676 1.00 84.31 81 ASP A CA 1
ATOM 611 C C . ASP A 1 81 ? -4.761 -3.865 -16.725 1.00 84.31 81 ASP A C 1
ATOM 613 O O . ASP A 1 81 ? -4.326 -4.345 -17.782 1.00 84.31 81 ASP A O 1
ATOM 617 N N . PHE A 1 82 ? -4.749 -4.586 -15.596 1.00 88.44 82 PHE A N 1
ATOM 618 C CA . PHE A 1 82 ? -4.183 -5.929 -15.528 1.00 88.44 82 PHE A CA 1
ATOM 619 C C . PHE A 1 82 ? -5.051 -6.932 -16.296 1.00 88.44 82 PHE A C 1
ATOM 621 O O . PHE A 1 82 ? -6.217 -7.172 -15.978 1.00 88.44 82 PHE A O 1
ATOM 628 N N . SER A 1 83 ? -4.474 -7.558 -17.321 1.00 92.00 83 SER A N 1
ATOM 629 C CA . SER A 1 83 ? -5.186 -8.506 -18.178 1.00 92.00 83 SER A CA 1
ATOM 630 C C . SER A 1 83 ? -4.267 -9.591 -18.734 1.00 92.00 83 SER A C 1
ATOM 632 O O . SER A 1 83 ? -3.053 -9.421 -18.866 1.00 92.0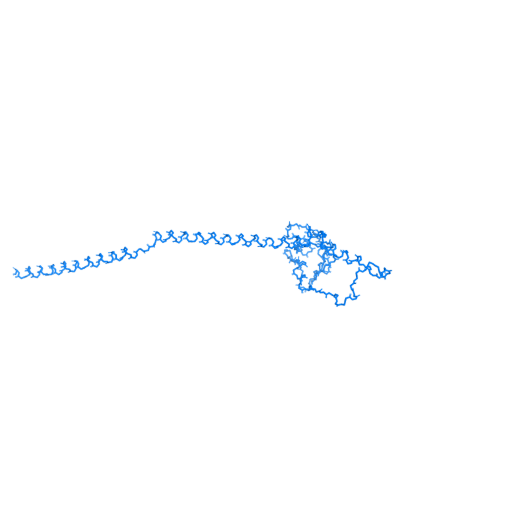0 83 SER A O 1
ATOM 634 N N . VAL A 1 84 ? -4.852 -10.744 -19.066 1.00 92.00 84 VAL A N 1
ATOM 635 C CA . VAL A 1 84 ? -4.123 -11.844 -19.705 1.00 92.00 84 VAL A CA 1
ATOM 636 C C . VAL A 1 84 ? -3.954 -11.528 -21.190 1.00 92.00 84 VAL A C 1
ATOM 638 O O . VAL A 1 84 ? -4.920 -11.536 -21.947 1.00 92.00 84 VAL A O 1
ATOM 641 N N . SER A 1 85 ? -2.713 -11.267 -21.603 1.00 92.69 85 SER A N 1
ATOM 642 C CA . SER A 1 85 ? -2.378 -10.948 -22.999 1.00 92.69 85 SER A CA 1
ATOM 643 C C . SER A 1 85 ? -2.366 -12.189 -23.909 1.00 92.69 85 SER A C 1
ATOM 645 O O . SER A 1 85 ? -2.800 -12.135 -25.060 1.00 92.69 85 SER A O 1
ATOM 647 N N . LEU A 1 86 ? -1.914 -13.336 -23.387 1.00 92.81 86 LEU A N 1
ATOM 648 C CA . LEU A 1 86 ? -1.859 -14.599 -24.129 1.00 92.81 86 LEU A CA 1
ATOM 649 C C . LEU A 1 86 ? -3.206 -15.323 -24.056 1.00 92.81 86 LEU A C 1
ATOM 651 O O . LEU A 1 86 ? -3.575 -15.860 -23.015 1.00 92.81 86 LEU A O 1
ATOM 655 N N . THR A 1 87 ? -3.934 -15.347 -25.170 1.00 93.69 87 THR A N 1
ATOM 656 C CA . THR A 1 87 ? -5.247 -16.015 -25.266 1.00 93.69 87 THR A CA 1
ATOM 657 C C . THR A 1 87 ? -5.195 -17.350 -26.005 1.00 93.69 87 THR A C 1
ATOM 659 O O . THR A 1 87 ? -6.094 -18.172 -25.837 1.00 93.69 87 THR A O 1
ATOM 662 N N . ASP A 1 88 ? -4.141 -17.583 -26.787 1.00 95.06 88 ASP A N 1
ATOM 663 C CA . ASP A 1 88 ? -3.877 -18.845 -27.470 1.00 95.06 88 ASP A CA 1
ATOM 664 C C . ASP A 1 88 ? -2.866 -19.674 -26.667 1.00 95.06 88 ASP A C 1
ATOM 666 O O . ASP A 1 88 ? -1.783 -19.200 -26.311 1.00 95.06 88 ASP A O 1
ATOM 670 N N . THR A 1 89 ? -3.216 -20.927 -26.382 1.00 89.88 89 THR A N 1
ATOM 671 C CA . THR A 1 89 ? -2.355 -21.858 -25.647 1.00 89.88 89 THR A CA 1
ATOM 672 C C . THR A 1 89 ? -1.075 -22.190 -26.405 1.00 89.88 89 THR A C 1
ATOM 674 O O . THR A 1 89 ? -0.054 -22.451 -25.771 1.00 89.88 89 THR A O 1
ATOM 677 N N . ASP A 1 90 ? -1.097 -22.125 -27.739 1.00 89.75 90 ASP A N 1
ATOM 678 C CA . ASP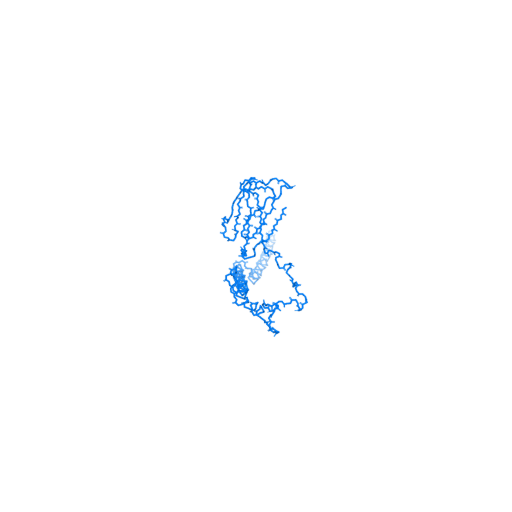 A 1 90 ? 0.073 -22.407 -28.577 1.00 89.75 90 ASP A CA 1
ATOM 679 C C . ASP A 1 90 ? 1.131 -21.290 -28.495 1.00 89.75 90 ASP A C 1
ATOM 681 O O . ASP A 1 90 ? 2.274 -21.474 -28.914 1.00 89.75 90 ASP A O 1
ATOM 685 N N . GLN A 1 91 ? 0.782 -20.134 -27.917 1.00 90.81 91 GLN A N 1
ATOM 686 C CA . GLN A 1 91 ? 1.702 -19.016 -27.688 1.00 90.81 91 GLN A CA 1
ATOM 687 C C . GLN A 1 91 ? 2.419 -19.082 -26.331 1.00 90.81 91 GLN A C 1
ATOM 689 O O . GLN A 1 91 ? 3.258 -18.228 -26.036 1.00 90.81 91 GLN A O 1
ATOM 694 N N . VAL A 1 92 ? 2.115 -20.076 -25.492 1.00 90.56 92 VAL A N 1
ATOM 695 C CA . VAL A 1 92 ? 2.788 -20.243 -24.200 1.00 90.56 92 VAL A CA 1
ATOM 696 C C . VAL A 1 92 ? 4.214 -20.749 -24.426 1.00 90.56 92 VAL A C 1
ATOM 698 O O . VAL A 1 92 ? 4.437 -21.889 -24.832 1.00 90.56 92 VAL A O 1
ATOM 701 N N . ALA A 1 93 ? 5.202 -19.907 -24.116 1.00 91.19 93 ALA A N 1
ATOM 702 C CA . ALA A 1 93 ? 6.626 -20.210 -24.261 1.00 91.19 93 ALA A CA 1
ATOM 703 C C . ALA A 1 93 ? 7.151 -21.135 -23.141 1.00 91.19 93 ALA A C 1
ATOM 705 O O . ALA A 1 93 ? 7.974 -20.732 -22.322 1.00 91.19 93 ALA A O 1
ATOM 706 N N . ALA A 1 94 ? 6.654 -22.376 -23.090 1.00 91.81 94 ALA A N 1
ATOM 707 C CA . ALA A 1 94 ? 7.008 -23.356 -22.058 1.00 91.81 94 ALA A CA 1
ATOM 708 C C . ALA A 1 94 ? 8.423 -23.950 -22.213 1.00 91.81 94 ALA A C 1
ATOM 710 O O . ALA A 1 94 ? 9.041 -24.322 -21.213 1.00 91.81 94 ALA A O 1
ATOM 711 N N . ALA A 1 95 ? 8.930 -24.032 -23.445 1.00 93.00 95 ALA A N 1
ATOM 712 C CA . ALA A 1 95 ? 10.264 -24.538 -23.762 1.00 93.00 95 ALA A CA 1
ATOM 713 C C . ALA A 1 95 ? 11.316 -23.421 -23.720 1.00 93.00 95 ALA A C 1
ATOM 715 O O . ALA A 1 95 ? 11.022 -22.276 -24.065 1.00 93.00 95 ALA A O 1
ATOM 716 N N . SER A 1 96 ? 12.545 -23.772 -23.341 1.00 90.38 96 SER A N 1
ATOM 717 C CA . SER A 1 96 ? 13.684 -22.840 -23.289 1.00 90.38 96 SER A CA 1
ATOM 718 C C . SER A 1 96 ? 14.267 -22.520 -24.667 1.00 90.38 96 SER A C 1
ATOM 720 O O . SER A 1 96 ? 14.794 -21.429 -24.883 1.00 90.38 96 SER A O 1
ATOM 722 N N . ASP A 1 97 ? 14.138 -23.449 -25.616 1.00 87.00 97 ASP A N 1
ATOM 723 C CA . ASP A 1 97 ? 14.601 -23.291 -26.992 1.00 87.00 97 ASP A CA 1
ATOM 724 C C . ASP A 1 97 ? 13.577 -23.878 -27.975 1.00 87.00 97 ASP A C 1
ATOM 726 O O . ASP A 1 97 ? 13.045 -24.972 -27.788 1.00 87.00 97 ASP A O 1
ATOM 730 N N . SER A 1 98 ? 13.349 -23.164 -29.075 1.00 79.44 98 SER A N 1
ATOM 731 C CA . SER A 1 98 ? 12.590 -23.637 -30.238 1.00 79.44 98 SER A CA 1
ATOM 732 C C . SER A 1 98 ? 13.147 -24.923 -30.868 1.00 79.44 98 SER A C 1
ATOM 734 O O . SER A 1 98 ? 12.404 -25.656 -31.520 1.00 79.44 98 SER A O 1
ATOM 736 N N . ALA A 1 99 ? 14.442 -25.200 -30.684 1.00 80.44 99 ALA A N 1
ATOM 737 C CA . ALA A 1 99 ? 15.115 -26.406 -31.160 1.00 80.44 99 ALA A CA 1
ATOM 738 C C . ALA A 1 99 ? 15.130 -27.551 -30.127 1.00 80.44 99 ALA A C 1
ATOM 740 O O . ALA A 1 99 ? 15.688 -28.617 -30.409 1.00 80.44 99 ALA A O 1
ATOM 741 N N . ALA A 1 100 ? 14.551 -27.347 -28.938 1.00 72.56 100 ALA A N 1
ATOM 742 C CA . ALA A 1 100 ? 14.493 -28.370 -27.903 1.00 72.56 100 ALA A CA 1
ATOM 743 C C . ALA A 1 100 ? 13.623 -29.569 -28.326 1.00 72.56 100 ALA A C 1
ATOM 745 O O . ALA A 1 100 ? 12.785 -29.495 -29.229 1.00 72.56 100 ALA A O 1
ATOM 746 N N . LEU A 1 101 ? 13.843 -30.715 -27.674 1.00 75.50 101 LEU A N 1
ATOM 747 C CA . LEU A 1 101 ? 13.061 -31.926 -27.924 1.00 75.50 101 LEU A CA 1
ATOM 748 C C . LEU A 1 101 ? 11.569 -31.683 -27.623 1.00 75.50 101 LEU A C 1
ATOM 750 O O . LEU A 1 101 ? 11.248 -30.913 -26.714 1.00 75.50 101 LEU A O 1
ATOM 754 N N . PRO A 1 102 ? 10.649 -32.386 -28.314 1.00 80.56 102 PRO A N 1
ATOM 755 C CA . PRO A 1 102 ? 9.240 -32.378 -27.943 1.00 80.56 102 PRO A CA 1
ATOM 756 C C . PRO A 1 102 ? 9.071 -32.698 -26.451 1.00 80.56 102 PRO A C 1
ATOM 758 O O . PRO A 1 102 ? 9.491 -33.763 -25.997 1.00 80.56 102 PRO A O 1
ATOM 761 N N . GLY A 1 103 ? 8.464 -31.773 -25.704 1.00 83.38 103 GLY A N 1
ATOM 762 C CA . GLY A 1 103 ? 8.238 -31.903 -24.263 1.00 83.38 103 GLY A CA 1
ATOM 763 C C . GLY A 1 103 ? 9.176 -31.100 -23.353 1.00 83.38 103 GLY A C 1
ATOM 764 O O . GLY A 1 103 ? 9.078 -31.276 -22.142 1.00 83.38 103 GLY A O 1
ATOM 765 N N . ASP A 1 104 ? 10.050 -30.231 -23.880 1.00 90.88 104 ASP A N 1
ATOM 766 C CA . ASP A 1 104 ? 10.771 -29.263 -23.036 1.00 90.88 104 ASP A CA 1
ATOM 767 C C . ASP A 1 104 ? 9.788 -28.320 -22.320 1.00 90.88 104 ASP A C 1
ATOM 769 O O . ASP A 1 104 ? 8.938 -27.682 -22.943 1.00 90.88 104 ASP A O 1
ATOM 773 N N . ASN A 1 105 ? 9.909 -28.253 -20.996 1.00 92.06 105 ASN A N 1
ATOM 774 C CA . ASN A 1 105 ? 9.101 -27.427 -20.107 1.00 92.06 105 ASN A CA 1
ATOM 775 C C . ASN A 1 105 ? 9.962 -26.557 -19.173 1.00 92.06 105 ASN A C 1
ATOM 777 O O . ASN A 1 105 ? 9.484 -26.134 -18.120 1.00 92.06 105 ASN A O 1
ATOM 781 N N . THR A 1 106 ? 11.226 -26.313 -19.527 1.00 93.56 106 THR A N 1
ATOM 782 C CA . THR A 1 106 ? 12.193 -25.598 -18.682 1.00 93.56 106 THR A CA 1
ATOM 783 C C . THR A 1 106 ? 11.690 -24.210 -18.271 1.00 93.56 106 THR A C 1
ATOM 785 O O . THR A 1 106 ? 11.649 -23.923 -17.077 1.00 93.56 106 THR A O 1
ATOM 788 N N . ASN A 1 107 ? 11.192 -23.390 -19.204 1.00 92.69 107 ASN A N 1
ATOM 789 C CA . ASN A 1 107 ? 10.637 -22.072 -18.862 1.00 92.69 107 ASN A CA 1
ATOM 790 C C . ASN A 1 107 ? 9.378 -22.193 -17.996 1.00 92.69 107 ASN A C 1
ATOM 792 O O . ASN A 1 107 ? 9.156 -21.377 -17.108 1.00 92.69 107 ASN A O 1
ATOM 796 N N . ALA A 1 108 ? 8.544 -23.215 -18.218 1.00 92.31 108 ALA A N 1
ATOM 797 C CA . ALA A 1 108 ? 7.379 -23.441 -17.364 1.00 92.31 108 ALA A CA 1
ATOM 798 C C . ALA A 1 108 ? 7.789 -23.776 -15.917 1.00 92.31 108 ALA A C 1
ATOM 800 O O . ALA A 1 108 ? 7.151 -23.306 -14.976 1.00 92.31 108 ALA A O 1
ATOM 801 N N . LEU A 1 109 ? 8.870 -24.542 -15.728 1.00 93.62 109 LEU A N 1
ATOM 802 C CA . LEU A 1 109 ? 9.447 -24.798 -14.406 1.00 93.62 109 LEU A CA 1
ATOM 803 C C . LEU A 1 109 ? 10.031 -23.523 -13.784 1.00 93.62 109 LEU A C 1
ATOM 805 O O . LEU A 1 109 ? 9.845 -23.298 -12.591 1.00 93.62 109 LEU A O 1
ATOM 809 N N . GLU A 1 110 ? 10.683 -22.667 -14.572 1.00 93.25 110 GLU A N 1
ATOM 810 C CA . GLU A 1 110 ? 11.168 -21.363 -14.103 1.00 93.25 110 GLU A CA 1
ATOM 811 C C . GLU A 1 110 ? 10.020 -20.445 -13.664 1.00 93.25 110 GLU A C 1
ATOM 813 O O . GLU A 1 110 ? 10.095 -19.867 -12.583 1.00 93.25 110 GLU A O 1
ATOM 818 N N . ILE A 1 111 ? 8.918 -20.386 -14.420 1.00 91.00 111 ILE A N 1
ATOM 819 C CA . ILE A 1 111 ? 7.716 -19.626 -14.038 1.00 91.00 111 ILE A CA 1
ATOM 820 C C . ILE A 1 111 ? 7.137 -20.141 -12.714 1.00 91.00 111 ILE A C 1
ATOM 822 O O . ILE A 1 111 ? 6.774 -19.346 -11.850 1.00 91.00 111 ILE A O 1
ATOM 826 N N . ILE A 1 112 ? 7.075 -21.462 -12.515 1.00 91.06 112 ILE A N 1
ATOM 827 C CA . ILE A 1 112 ? 6.629 -22.042 -11.237 1.00 91.06 112 ILE A CA 1
ATOM 828 C C . ILE A 1 112 ? 7.592 -21.671 -10.103 1.00 91.06 112 ILE A C 1
ATOM 830 O O . ILE A 1 112 ? 7.153 -21.425 -8.981 1.00 91.06 112 ILE A O 1
ATOM 834 N N . ASN A 1 113 ? 8.896 -21.596 -10.374 1.00 92.06 113 ASN A N 1
ATOM 835 C CA . ASN A 1 113 ? 9.876 -21.205 -9.367 1.00 92.06 113 ASN A CA 1
ATOM 836 C C . ASN A 1 113 ? 9.731 -19.742 -8.934 1.00 92.06 113 ASN A C 1
ATOM 838 O O . ASN A 1 113 ? 10.003 -19.470 -7.769 1.00 92.06 113 ASN A O 1
ATOM 842 N N . ILE A 1 114 ? 9.226 -18.843 -9.794 1.00 89.25 114 ILE A N 1
ATOM 843 C CA . ILE A 1 114 ? 8.932 -17.446 -9.415 1.00 89.25 114 ILE A CA 1
ATOM 844 C C . ILE A 1 114 ? 7.976 -17.391 -8.215 1.00 89.25 114 ILE A C 1
ATOM 846 O O . ILE A 1 114 ? 8.147 -16.563 -7.326 1.00 89.25 114 ILE A O 1
ATOM 850 N N . TYR A 1 115 ? 7.001 -18.303 -8.145 1.00 86.38 115 TYR A N 1
ATOM 851 C CA . TYR A 1 115 ? 6.058 -18.365 -7.023 1.00 86.38 115 TYR A CA 1
ATOM 852 C C . TYR A 1 115 ? 6.747 -18.632 -5.674 1.00 86.38 115 TYR A C 1
ATOM 854 O O . TYR A 1 115 ? 6.276 -18.163 -4.642 1.00 86.38 115 TYR A O 1
ATOM 862 N N . ASN A 1 116 ? 7.857 -19.376 -5.684 1.00 88.44 116 ASN A N 1
ATOM 863 C CA . ASN A 1 116 ? 8.595 -19.771 -4.481 1.00 88.44 116 ASN A CA 1
ATOM 864 C C . ASN A 1 116 ? 9.844 -18.917 -4.224 1.00 88.44 116 ASN A C 1
ATOM 866 O O . ASN A 1 116 ? 10.528 -19.140 -3.228 1.00 88.44 116 ASN A O 1
ATOM 870 N N . SER A 1 117 ? 10.197 -18.012 -5.136 1.00 91.44 117 SER A N 1
ATOM 871 C CA . SER A 1 117 ? 11.368 -17.152 -4.998 1.00 91.44 117 SER A CA 1
ATOM 872 C C . SER A 1 117 ? 10.989 -15.806 -4.403 1.00 91.44 117 SER A C 1
ATOM 874 O O . SER A 1 117 ? 9.940 -15.254 -4.738 1.00 91.44 117 SER A O 1
ATOM 876 N N . ASP A 1 118 ? 11.887 -15.250 -3.597 1.00 90.19 118 ASP A N 1
ATOM 877 C CA . ASP A 1 118 ? 11.742 -13.887 -3.103 1.00 90.19 118 ASP A CA 1
ATOM 878 C C . ASP A 1 118 ? 11.788 -12.895 -4.267 1.00 90.19 118 ASP A C 1
ATOM 880 O O . ASP A 1 118 ? 12.699 -12.912 -5.103 1.00 90.19 118 ASP A O 1
ATOM 884 N N . ILE A 1 119 ? 10.795 -12.014 -4.307 1.00 86.38 119 ILE A N 1
ATOM 885 C CA . ILE A 1 119 ? 10.776 -10.864 -5.201 1.00 86.38 119 ILE A CA 1
ATOM 886 C C . ILE A 1 119 ? 11.533 -9.756 -4.475 1.00 86.38 119 ILE A C 1
ATOM 888 O O . ILE A 1 119 ? 11.133 -9.341 -3.391 1.00 86.38 119 ILE A O 1
ATOM 892 N N . THR A 1 120 ? 12.643 -9.291 -5.054 1.00 83.25 120 THR A N 1
ATOM 893 C CA . THR A 1 120 ? 13.563 -8.339 -4.399 1.00 83.25 120 THR A CA 1
ATOM 894 C C . THR A 1 120 ? 12.851 -7.056 -3.973 1.00 83.25 120 THR A C 1
ATOM 896 O O . THR A 1 120 ? 13.128 -6.510 -2.912 1.00 83.25 120 THR A O 1
ATOM 899 N N . GLU A 1 121 ? 11.900 -6.598 -4.781 1.00 80.50 121 GLU A N 1
ATOM 900 C CA . GLU A 1 121 ? 11.102 -5.398 -4.547 1.00 80.50 121 GLU A CA 1
ATOM 901 C C . GLU A 1 121 ? 10.074 -5.565 -3.414 1.00 80.50 121 GLU A C 1
ATOM 903 O O . GLU A 1 121 ? 9.647 -4.567 -2.838 1.00 80.50 121 GLU A O 1
ATOM 908 N N . LEU A 1 122 ? 9.685 -6.806 -3.091 1.00 83.75 122 LEU A N 1
ATOM 909 C CA . LEU A 1 122 ? 8.775 -7.139 -1.987 1.00 83.75 122 LEU A CA 1
ATOM 910 C C . LEU A 1 122 ? 9.510 -7.645 -0.735 1.00 83.75 122 LEU A C 1
ATOM 912 O O . LEU A 1 122 ? 8.860 -7.872 0.284 1.00 83.75 122 LEU A O 1
ATOM 916 N N . ASP A 1 123 ? 10.823 -7.890 -0.827 1.00 86.38 123 ASP A N 1
ATOM 917 C CA . ASP A 1 123 ? 11.646 -8.560 0.198 1.00 86.38 123 ASP A CA 1
ATOM 918 C C . ASP A 1 123 ? 11.019 -9.871 0.728 1.00 86.38 123 ASP A C 1
ATOM 920 O O . ASP A 1 123 ? 11.151 -10.238 1.893 1.00 86.38 123 ASP A O 1
ATOM 924 N N . SER A 1 124 ? 10.239 -10.548 -0.120 1.00 90.88 124 SER A N 1
ATOM 925 C CA . SER A 1 124 ? 9.440 -11.719 0.248 1.00 90.88 124 SER A CA 1
ATOM 926 C C . SER A 1 124 ? 8.902 -12.442 -0.985 1.00 90.88 124 SER A C 1
ATOM 928 O O . SER A 1 124 ? 8.914 -11.915 -2.105 1.00 90.88 124 SER A O 1
ATOM 930 N N . THR A 1 125 ? 8.401 -13.664 -0.792 1.00 93.00 125 THR A N 1
ATOM 931 C CA . THR A 1 125 ? 7.601 -14.346 -1.814 1.00 93.00 125 THR A CA 1
ATOM 932 C C . THR A 1 125 ? 6.246 -13.653 -1.983 1.00 93.00 125 THR A C 1
ATOM 934 O O . THR A 1 125 ? 5.724 -13.020 -1.063 1.00 93.00 125 THR A O 1
ATOM 937 N N . LEU A 1 126 ? 5.607 -13.825 -3.145 1.00 89.62 126 LEU A N 1
ATOM 938 C CA . LEU A 1 126 ? 4.270 -13.266 -3.384 1.00 89.62 126 LEU A CA 1
ATOM 939 C C . LEU A 1 126 ? 3.228 -13.783 -2.372 1.00 89.62 126 LEU A C 1
ATOM 941 O O . LEU A 1 126 ? 2.320 -13.049 -1.978 1.00 89.62 126 LEU A O 1
ATOM 945 N N . ALA A 1 127 ? 3.355 -15.045 -1.949 1.00 92.00 127 ALA A N 1
ATOM 946 C CA . ALA A 1 127 ? 2.450 -15.663 -0.985 1.00 92.00 127 ALA A CA 1
ATOM 947 C C . ALA A 1 127 ? 2.623 -15.080 0.427 1.00 92.00 127 ALA A C 1
ATOM 949 O O . ALA A 1 127 ? 1.624 -14.813 1.104 1.00 92.00 127 ALA A O 1
ATOM 950 N N . ASP A 1 128 ? 3.865 -14.850 0.853 1.00 93.69 128 ASP A N 1
ATOM 951 C CA . ASP A 1 128 ? 4.164 -14.254 2.156 1.00 93.69 128 ASP A CA 1
ATOM 952 C C . ASP A 1 128 ? 3.747 -12.783 2.195 1.00 93.69 128 ASP A C 1
ATOM 954 O O . ASP A 1 128 ? 3.079 -12.365 3.142 1.00 93.69 128 ASP A O 1
ATOM 958 N N . PHE A 1 129 ? 4.033 -12.022 1.132 1.00 92.12 129 PHE A N 1
ATOM 959 C CA . PHE A 1 129 ? 3.603 -10.629 1.007 1.00 92.12 129 PHE A CA 1
ATOM 960 C C . PHE A 1 129 ? 2.077 -10.492 1.101 1.00 92.12 129 PHE A C 1
ATOM 962 O O . PHE A 1 129 ? 1.556 -9.709 1.897 1.00 92.12 129 PHE A O 1
ATOM 969 N N . TYR A 1 130 ? 1.335 -11.312 0.346 1.00 91.94 130 TYR A N 1
ATOM 970 C CA . TYR A 1 130 ? -0.127 -11.329 0.414 1.00 91.94 130 TYR A CA 1
ATOM 971 C C . TYR A 1 130 ? -0.638 -11.710 1.811 1.00 91.94 130 TYR A C 1
ATOM 973 O O . TYR A 1 130 ? -1.577 -11.098 2.326 1.00 91.94 130 TYR A O 1
ATOM 981 N N . SER A 1 131 ? -0.003 -12.695 2.451 1.00 95.56 131 SER A N 1
ATOM 982 C CA . SER A 1 131 ? -0.349 -13.109 3.814 1.00 95.56 131 SER A CA 1
ATOM 983 C C . SER A 1 131 ? -0.101 -11.993 4.831 1.00 95.56 131 SER A C 1
ATOM 985 O O . SER A 1 131 ? -0.909 -11.828 5.746 1.00 95.56 131 SER A O 1
ATOM 987 N N . SER A 1 132 ? 0.956 -11.193 4.649 1.00 94.75 132 SER A N 1
ATOM 988 C CA . SER A 1 132 ? 1.230 -10.010 5.471 1.00 94.75 132 SER A CA 1
ATOM 989 C C . SER A 1 132 ? 0.106 -8.986 5.360 1.00 94.75 132 SER A C 1
ATOM 991 O O . SER A 1 132 ? -0.435 -8.582 6.381 1.00 94.75 132 SER A O 1
ATOM 993 N N . ILE A 1 133 ? -0.331 -8.644 4.141 1.00 93.12 133 ILE A N 1
ATOM 994 C CA . ILE A 1 133 ? -1.427 -7.681 3.931 1.00 93.12 133 ILE A CA 1
ATOM 995 C C . ILE A 1 133 ? -2.705 -8.139 4.645 1.00 93.12 133 ILE A C 1
ATOM 997 O O . ILE A 1 133 ? -3.344 -7.365 5.362 1.00 93.12 133 ILE A O 1
ATOM 1001 N N . VAL A 1 134 ? -3.089 -9.408 4.469 1.00 96.88 134 VAL A N 1
ATOM 1002 C CA . VAL A 1 134 ? -4.287 -9.964 5.120 1.00 96.88 134 VAL A CA 1
ATOM 1003 C C . VAL A 1 134 ? -4.135 -9.961 6.644 1.00 96.88 134 VAL A C 1
ATOM 1005 O O . VAL A 1 134 ? -5.094 -9.656 7.357 1.00 96.88 134 VAL A O 1
ATOM 1008 N N . SER A 1 135 ? -2.938 -10.268 7.146 1.00 97.81 135 SER A N 1
ATOM 1009 C CA . SER A 1 135 ? -2.621 -10.222 8.573 1.00 97.81 135 SER A CA 1
ATOM 1010 C C . SER A 1 135 ? -2.733 -8.805 9.136 1.00 97.81 135 SER A C 1
ATOM 1012 O O . SER A 1 135 ? -3.390 -8.616 10.158 1.00 97.81 135 SER A O 1
ATOM 1014 N N . ASP A 1 136 ? -2.169 -7.804 8.464 1.00 96.31 136 ASP A N 1
ATOM 1015 C CA . ASP A 1 136 ? -2.170 -6.410 8.917 1.00 96.31 136 ASP A CA 1
ATOM 1016 C C . ASP A 1 136 ? -3.591 -5.848 9.000 1.00 96.31 136 ASP A C 1
ATOM 1018 O O . ASP A 1 136 ? -3.984 -5.273 10.020 1.00 96.31 136 ASP A O 1
ATOM 1022 N N . VAL A 1 137 ? -4.414 -6.099 7.976 1.00 97.94 137 VAL A N 1
ATOM 1023 C CA . VAL A 1 137 ? -5.841 -5.741 7.995 1.00 97.94 137 VAL A CA 1
ATOM 1024 C C . VAL A 1 137 ? -6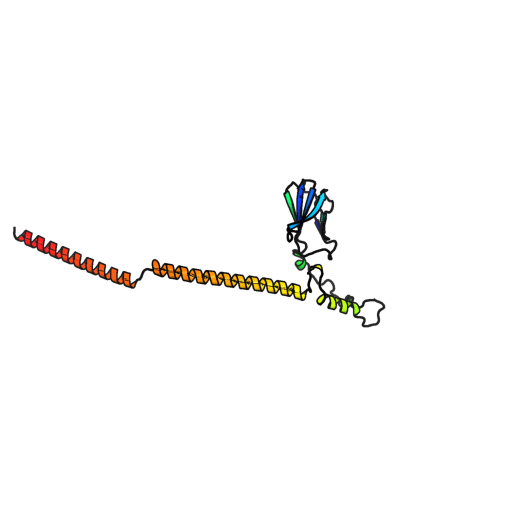.575 -6.477 9.118 1.00 97.94 137 VAL A C 1
ATOM 1026 O O . VAL A 1 137 ? -7.406 -5.882 9.809 1.00 97.94 137 VAL A O 1
ATOM 1029 N N . GLY A 1 138 ? -6.262 -7.756 9.335 1.00 98.06 138 GLY A N 1
ATOM 1030 C CA . GLY A 1 138 ? -6.839 -8.559 10.412 1.00 98.06 138 GLY A CA 1
ATOM 1031 C C . GLY A 1 138 ? -6.524 -8.001 11.802 1.00 98.06 138 GLY A C 1
ATOM 1032 O O . GLY A 1 138 ? -7.432 -7.827 12.616 1.00 98.06 138 GLY A O 1
ATOM 1033 N N . VAL A 1 139 ? -5.258 -7.665 12.058 1.00 98.12 139 VAL A N 1
ATOM 1034 C CA . VAL A 1 139 ? -4.798 -7.070 13.322 1.00 98.12 139 VAL A CA 1
ATOM 1035 C C . VAL A 1 139 ? -5.422 -5.690 13.530 1.00 98.12 139 VAL A C 1
ATOM 1037 O O . VAL A 1 139 ? -5.942 -5.418 14.613 1.00 98.12 139 VAL A O 1
ATOM 1040 N N . LEU A 1 140 ? -5.442 -4.837 12.500 1.00 98.12 140 LEU A N 1
ATOM 1041 C CA . LEU A 1 140 ? -6.046 -3.505 12.580 1.00 98.12 140 LEU A CA 1
ATOM 1042 C C . LEU A 1 140 ? -7.558 -3.574 12.841 1.00 98.12 140 LEU A C 1
ATOM 1044 O O . LEU A 1 140 ? -8.093 -2.802 13.642 1.00 98.12 140 LEU A O 1
ATOM 1048 N N . SER A 1 141 ? -8.252 -4.513 12.193 1.00 98.25 141 SER A N 1
ATOM 1049 C CA . SER A 1 141 ? -9.684 -4.734 12.401 1.00 98.25 141 SER A CA 1
ATOM 1050 C C . SER A 1 141 ? -9.975 -5.207 13.823 1.00 98.25 141 SER A C 1
ATOM 1052 O O . SER A 1 141 ? -10.868 -4.663 14.473 1.00 98.25 141 SER A O 1
ATOM 1054 N N . ALA A 1 142 ? -9.199 -6.167 14.333 1.00 98.19 142 ALA A N 1
ATOM 1055 C CA . ALA A 1 142 ? -9.331 -6.652 15.703 1.00 98.19 142 ALA A CA 1
ATOM 1056 C C . ALA A 1 142 ? -9.098 -5.525 16.726 1.00 98.19 142 ALA A C 1
ATOM 1058 O O . ALA A 1 142 ? -9.933 -5.311 17.602 1.00 98.19 142 ALA A O 1
ATOM 1059 N N . ALA A 1 143 ? -8.034 -4.733 16.557 1.00 98.06 143 ALA A N 1
ATOM 1060 C CA . ALA A 1 143 ? -7.734 -3.594 17.428 1.00 98.06 143 ALA A CA 1
ATOM 1061 C C . ALA A 1 143 ? -8.836 -2.516 17.403 1.00 98.06 143 ALA A C 1
ATOM 1063 O O . ALA A 1 143 ? -9.168 -1.922 18.434 1.00 98.06 143 ALA A O 1
ATOM 1064 N N . SER A 1 144 ? -9.432 -2.276 16.231 1.00 98.31 144 SER A N 1
ATOM 1065 C CA . SER A 1 144 ? -10.552 -1.341 16.077 1.00 98.31 144 SER A CA 1
ATOM 1066 C C . SER A 1 144 ? -11.813 -1.848 16.781 1.00 98.31 144 SER A C 1
ATOM 1068 O O . SER A 1 144 ? -12.479 -1.081 17.472 1.00 98.31 144 SER A O 1
ATOM 1070 N N . GLN A 1 145 ? -12.124 -3.143 16.665 1.00 98.12 145 GLN A N 1
ATOM 1071 C CA . GLN A 1 145 ? -13.254 -3.764 17.368 1.00 98.12 145 GLN A CA 1
ATOM 1072 C C . GLN A 1 145 ? -13.078 -3.722 18.890 1.00 98.12 145 GLN A C 1
ATOM 1074 O O . GLN A 1 145 ? -14.025 -3.398 19.607 1.00 98.12 145 GLN A O 1
ATOM 1079 N N . ASP A 1 146 ? -11.868 -3.986 19.383 1.00 98.44 146 ASP A N 1
ATOM 1080 C CA . ASP A 1 146 ? -11.555 -3.889 20.810 1.00 98.44 146 ASP A CA 1
ATOM 1081 C C . ASP A 1 146 ? -11.728 -2.456 21.331 1.00 98.44 146 ASP A C 1
ATOM 1083 O O . ASP A 1 146 ? -12.261 -2.253 22.425 1.00 98.44 146 ASP A O 1
ATOM 1087 N N . SER A 1 147 ? -11.344 -1.459 20.528 1.00 98.06 147 SER A N 1
ATOM 1088 C CA . SER A 1 147 ? -11.504 -0.039 20.864 1.00 98.06 147 SER A CA 1
ATOM 1089 C C . SER A 1 147 ? -12.980 0.362 20.941 1.00 98.06 147 SER A C 1
ATOM 1091 O O . SER A 1 147 ? -13.393 0.971 21.926 1.00 98.06 147 SER A O 1
ATOM 1093 N N . VAL A 1 148 ? -13.800 -0.053 19.966 1.00 98.44 148 VAL A N 1
ATOM 1094 C CA . VAL A 1 148 ? -15.260 0.164 19.993 1.00 98.44 148 VAL A CA 1
ATOM 1095 C C . VAL A 1 148 ? -15.879 -0.475 21.236 1.00 98.44 148 VAL A C 1
ATOM 1097 O O . VAL A 1 148 ? -16.624 0.178 21.961 1.00 98.44 148 VAL A O 1
ATOM 1100 N N . LYS A 1 149 ? -15.517 -1.722 21.550 1.00 98.50 149 LYS A N 1
ATOM 1101 C CA . LYS A 1 149 ? -16.034 -2.430 22.730 1.00 98.50 149 LYS A CA 1
ATOM 1102 C C . LYS A 1 149 ? -15.643 -1.753 24.047 1.00 98.50 149 LYS A C 1
ATOM 1104 O O . LYS A 1 149 ? -16.430 -1.732 25.000 1.00 98.50 149 LYS A O 1
ATOM 1109 N N . PHE A 1 150 ? -14.425 -1.219 24.126 1.00 98.25 150 PHE A N 1
ATOM 1110 C CA . PHE A 1 150 ? -13.975 -0.441 25.276 1.00 98.25 150 PHE A CA 1
ATOM 1111 C C . PHE A 1 150 ? -14.808 0.837 25.445 1.00 98.25 150 PHE A C 1
ATOM 1113 O O . PHE A 1 150 ? -15.283 1.108 26.549 1.00 98.25 150 PHE A O 1
ATOM 1120 N N . GLU A 1 151 ? -15.037 1.585 24.362 1.00 98.00 151 GLU A N 1
ATOM 1121 C CA . GLU A 1 151 ? -15.865 2.797 24.378 1.00 98.00 151 GLU A CA 1
ATOM 1122 C C . GLU A 1 151 ? -17.327 2.507 24.745 1.00 98.00 151 GLU A C 1
ATOM 1124 O O . GLU A 1 151 ? -17.906 3.235 25.552 1.00 98.00 151 GLU A O 1
ATOM 1129 N N . GLU A 1 152 ? -17.909 1.420 24.230 1.00 98.12 152 GLU A N 1
ATOM 1130 C CA . GLU A 1 152 ? -19.255 0.962 24.601 1.00 98.12 152 GLU A CA 1
ATOM 1131 C C . GLU A 1 152 ? -19.351 0.659 26.101 1.00 98.12 152 GLU A C 1
ATOM 1133 O O . GLU A 1 152 ? -20.241 1.167 26.785 1.00 98.12 152 GLU A O 1
ATOM 1138 N N . THR A 1 153 ? -18.390 -0.100 26.635 1.00 98.38 153 THR A N 1
ATOM 1139 C CA . THR A 1 153 ? -18.343 -0.445 28.066 1.00 98.38 153 THR A CA 1
ATOM 1140 C C . THR A 1 153 ? -18.206 0.809 28.935 1.00 98.38 153 THR A C 1
ATOM 1142 O O . THR A 1 153 ? -18.884 0.953 29.955 1.00 98.38 153 THR A O 1
ATOM 1145 N N . LEU A 1 154 ? -17.354 1.752 28.522 1.00 98.12 154 LEU A N 1
ATOM 1146 C CA . LEU A 1 154 ? -17.194 3.0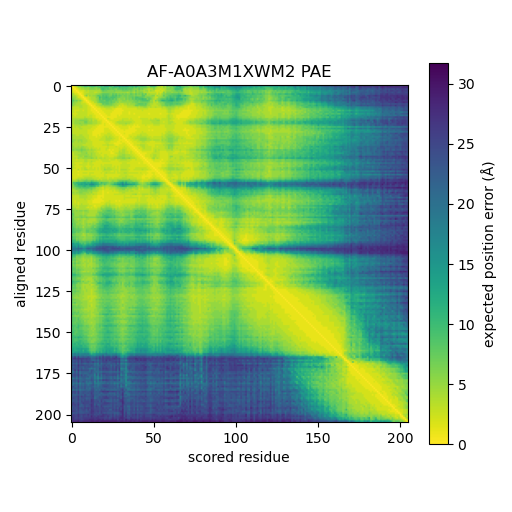30 29.210 1.00 98.12 154 LEU A CA 1
ATOM 1147 C C . LEU A 1 154 ? -18.494 3.847 29.179 1.00 98.12 154 LEU A C 1
ATOM 1149 O O . LEU A 1 154 ? -18.881 4.430 30.193 1.00 98.12 154 LEU A O 1
ATOM 1153 N N . MET A 1 155 ? -19.189 3.877 28.041 1.00 97.88 155 MET A N 1
ATOM 1154 C CA . MET A 1 155 ? -20.463 4.579 27.901 1.00 97.88 155 MET A CA 1
ATOM 1155 C C . MET A 1 155 ? -21.546 3.980 28.807 1.00 97.88 155 MET A C 1
ATOM 1157 O O . MET A 1 155 ? -22.274 4.725 29.468 1.00 97.88 155 MET A O 1
ATOM 1161 N N . GLU A 1 156 ? -21.640 2.651 28.888 1.00 97.44 156 GLU A N 1
ATOM 1162 C CA . GLU A 1 156 ? -22.551 1.958 29.807 1.00 97.44 156 GLU A CA 1
ATOM 1163 C C . GLU A 1 156 ? -22.264 2.307 31.274 1.00 97.44 156 GLU A C 1
ATOM 1165 O O . GLU A 1 156 ? -23.190 2.605 32.039 1.00 97.44 156 GLU A O 1
ATOM 1170 N N . GLU A 1 157 ? -20.988 2.340 31.670 1.00 96.69 157 GLU A N 1
ATOM 1171 C CA . GLU A 1 157 ? -20.592 2.722 33.027 1.00 96.69 157 GLU A CA 1
ATOM 1172 C C . GLU A 1 157 ? -20.956 4.184 33.331 1.00 96.69 157 GLU A C 1
ATOM 1174 O O . GLU A 1 157 ? -21.517 4.486 34.391 1.00 96.69 157 GLU A O 1
ATOM 1179 N N . LEU A 1 158 ? -20.674 5.102 32.404 1.00 95.69 158 LEU A N 1
ATOM 1180 C CA . LEU A 1 158 ? -21.004 6.520 32.555 1.00 95.69 158 LEU A CA 1
ATOM 1181 C C . LEU A 1 158 ? -22.518 6.746 32.637 1.00 95.69 158 LEU A C 1
ATOM 1183 O O . LEU A 1 158 ? -22.967 7.524 33.482 1.00 95.69 158 LEU A O 1
ATOM 1187 N N . ASN A 1 159 ? -23.309 6.044 31.824 1.00 93.69 159 ASN A N 1
ATOM 1188 C CA . ASN A 1 159 ? -24.769 6.096 31.893 1.00 93.69 159 ASN A CA 1
ATOM 1189 C C . ASN A 1 159 ? -25.287 5.568 33.232 1.00 93.69 159 ASN A C 1
ATOM 1191 O O . ASN A 1 159 ? -26.083 6.248 33.877 1.00 93.69 159 ASN A O 1
ATOM 1195 N N . SER A 1 160 ? -24.773 4.427 33.696 1.00 91.88 160 SER A N 1
ATOM 1196 C CA . SER A 1 160 ? -25.146 3.846 34.991 1.00 91.88 160 SER A CA 1
ATOM 1197 C C . SER A 1 160 ? -24.827 4.796 36.151 1.00 91.88 160 SER A C 1
ATOM 1199 O O . SER A 1 160 ? -25.647 5.004 37.045 1.00 91.88 160 SER A O 1
ATOM 1201 N N . ARG A 1 161 ? -23.655 5.447 36.126 1.00 91.25 161 ARG A N 1
ATOM 1202 C CA . ARG A 1 161 ? -23.283 6.475 37.114 1.00 91.25 161 ARG A CA 1
ATOM 1203 C C . ARG A 1 161 ? -24.192 7.698 37.034 1.00 91.25 161 ARG A C 1
ATOM 1205 O O . ARG A 1 161 ? -24.576 8.238 38.070 1.00 91.25 161 ARG A O 1
ATOM 1212 N N . ARG A 1 162 ? -24.546 8.138 35.822 1.00 90.75 162 ARG A N 1
ATOM 1213 C CA . ARG A 1 162 ? -25.462 9.263 35.610 1.00 90.75 162 ARG A CA 1
ATOM 1214 C C . ARG A 1 162 ? -26.853 8.956 36.158 1.00 90.75 162 ARG A C 1
ATOM 1216 O O . ARG A 1 162 ? -27.422 9.811 36.825 1.00 90.75 162 ARG A O 1
ATOM 1223 N N . GLU A 1 163 ? -27.385 7.763 35.918 1.00 86.56 163 GLU A N 1
ATOM 1224 C CA . GLU A 1 163 ? -28.673 7.321 36.467 1.00 86.56 163 GLU A CA 1
ATOM 1225 C C . GLU A 1 163 ? -28.633 7.177 37.990 1.00 86.56 163 GLU A C 1
ATOM 1227 O O . GLU A 1 163 ? -29.577 7.575 38.662 1.00 86.56 163 GLU A O 1
ATOM 1232 N N . ALA A 1 164 ? -27.526 6.706 38.566 1.00 85.06 164 ALA A N 1
ATOM 1233 C CA . ALA A 1 164 ? -27.387 6.632 40.020 1.00 85.06 164 ALA A CA 1
ATOM 1234 C C . ALA A 1 164 ? -27.398 8.016 40.701 1.00 85.06 164 ALA A C 1
ATOM 1236 O O . ALA A 1 164 ? -27.860 8.137 41.833 1.00 85.06 164 ALA A O 1
ATOM 1237 N N . LEU A 1 165 ? -26.879 9.054 40.032 1.00 83.69 165 LEU A N 1
ATOM 1238 C CA . LEU A 1 165 ? -26.768 10.409 40.593 1.00 83.69 165 LEU A CA 1
ATOM 1239 C C . LEU A 1 165 ? -27.933 11.335 40.220 1.00 83.69 165 LEU A C 1
ATOM 1241 O O . LEU A 1 165 ? -28.308 12.201 41.003 1.00 83.69 165 LEU A O 1
ATOM 1245 N N . SER A 1 166 ? -28.458 11.193 39.005 1.00 73.69 166 SER A N 1
ATOM 1246 C CA . SER A 1 166 ? -29.441 12.089 38.381 1.00 73.69 166 SER A CA 1
ATOM 1247 C C . SER A 1 166 ? -30.690 11.345 37.893 1.00 73.69 166 SER A C 1
ATOM 1249 O O . SER A 1 166 ? -31.516 11.931 37.188 1.00 73.69 166 SER A O 1
ATOM 1251 N N . GLY A 1 167 ? -30.829 10.061 38.220 1.00 75.50 167 GLY A N 1
ATOM 1252 C CA . GLY A 1 167 ? -32.031 9.287 37.941 1.00 75.50 167 GLY A CA 1
ATOM 1253 C C . GLY A 1 167 ? -33.163 9.674 38.885 1.00 75.50 167 GLY A C 1
ATOM 1254 O O . GLY A 1 167 ? -32.969 9.839 40.088 1.00 75.50 167 GLY A O 1
ATOM 1255 N N . VAL A 1 168 ? -34.363 9.822 38.329 1.00 76.75 168 VAL A N 1
ATOM 1256 C CA . VAL A 1 168 ? -35.587 10.050 39.100 1.00 76.75 168 VAL A CA 1
ATOM 1257 C C . VAL A 1 168 ? -36.123 8.695 39.547 1.00 76.75 168 VAL A C 1
ATOM 1259 O O . VAL A 1 168 ? -36.451 7.852 38.711 1.00 76.75 168 VAL A O 1
ATOM 1262 N N . ASN A 1 169 ? -36.237 8.479 40.856 1.00 80.50 169 ASN A N 1
ATOM 1263 C CA . ASN A 1 169 ? -36.919 7.302 41.376 1.00 80.50 169 ASN A CA 1
ATOM 1264 C C . ASN A 1 169 ? -38.432 7.567 41.402 1.00 80.50 169 ASN A C 1
ATOM 1266 O O . ASN A 1 169 ? -38.927 8.303 42.256 1.00 80.50 169 ASN A O 1
ATOM 1270 N N . LEU A 1 170 ? -39.161 6.976 40.451 1.00 81.06 170 LEU A N 1
ATOM 1271 C CA . LEU A 1 170 ? -40.608 7.173 40.301 1.00 81.06 170 LEU A CA 1
ATOM 1272 C C . LEU A 1 170 ? -41.399 6.759 41.548 1.00 81.06 170 LEU A C 1
ATOM 1274 O O . LEU A 1 170 ? -42.436 7.358 41.821 1.00 81.06 170 LEU A O 1
ATOM 1278 N N . ASP A 1 171 ? -40.906 5.796 42.329 1.00 85.06 171 ASP A N 1
ATOM 1279 C CA . ASP A 1 171 ? -41.564 5.377 43.568 1.00 85.06 171 ASP A CA 1
ATOM 1280 C C . ASP A 1 171 ? -41.389 6.425 44.677 1.00 85.06 171 ASP A C 1
ATOM 1282 O O . ASP A 1 171 ? -42.324 6.701 45.433 1.00 85.06 171 ASP A O 1
ATOM 1286 N N . GLU A 1 172 ? -40.218 7.065 44.751 1.00 84.12 172 GLU A N 1
ATOM 1287 C CA . GLU A 1 172 ? -39.962 8.164 45.687 1.00 84.12 172 GLU A CA 1
ATOM 1288 C C . GLU A 1 172 ? -40.730 9.431 45.285 1.00 84.12 172 GLU A C 1
ATOM 1290 O O . GLU A 1 172 ? -41.345 10.081 46.134 1.00 84.12 172 GLU A O 1
ATOM 1295 N N . GLU A 1 173 ? -40.789 9.754 43.990 1.00 84.25 173 GLU A N 1
ATOM 1296 C CA . GLU A 1 173 ? -41.637 10.842 43.496 1.00 84.25 173 GLU A CA 1
ATOM 1297 C C . GLU A 1 173 ? -43.127 10.565 43.713 1.00 84.25 173 GLU A C 1
ATOM 1299 O O . GLU A 1 173 ? -43.847 11.465 44.143 1.00 84.25 173 GLU A O 1
ATOM 1304 N N . ALA A 1 174 ? -43.600 9.330 43.516 1.00 91.50 174 ALA A N 1
ATOM 1305 C CA . ALA A 1 174 ? -44.983 8.951 43.801 1.00 91.50 174 ALA A CA 1
ATOM 1306 C C . ALA A 1 174 ? -45.306 9.057 45.300 1.00 91.50 174 ALA A C 1
ATOM 1308 O O . ALA A 1 174 ? -46.358 9.585 45.671 1.00 91.50 174 ALA A O 1
ATOM 1309 N N . ALA A 1 175 ? -44.397 8.624 46.178 1.00 91.00 175 ALA A N 1
ATOM 1310 C CA . ALA A 1 175 ? -44.550 8.784 47.621 1.00 91.00 175 ALA A CA 1
ATOM 1311 C C . ALA A 1 175 ? -44.580 10.267 48.032 1.00 91.00 175 ALA A C 1
ATOM 1313 O O . ALA A 1 175 ? -45.436 10.676 48.824 1.00 91.00 175 ALA A O 1
ATOM 1314 N N . ASN A 1 176 ? -43.700 11.093 47.460 1.00 91.00 176 ASN A N 1
ATOM 1315 C CA . ASN A 1 176 ? -43.691 12.539 47.678 1.00 91.00 176 ASN A CA 1
ATOM 1316 C C . ASN A 1 176 ? -44.967 13.203 47.149 1.00 91.00 176 ASN A C 1
ATOM 1318 O O . ASN A 1 176 ? -45.547 14.047 47.831 1.00 91.00 176 ASN A O 1
ATOM 1322 N N . LEU A 1 177 ? -45.469 12.777 45.993 1.00 92.38 177 LEU A N 1
ATOM 1323 C CA . LEU A 1 177 ? -46.713 13.267 45.410 1.00 92.38 177 LEU A CA 1
ATOM 1324 C C . LEU A 1 177 ? -47.921 12.925 46.291 1.00 92.38 177 LEU A C 1
ATOM 1326 O O . LEU A 1 177 ? -48.717 13.811 46.600 1.00 92.38 177 LEU A O 1
ATOM 1330 N N . ILE A 1 178 ? -48.018 11.687 46.786 1.00 93.44 178 ILE A N 1
ATOM 1331 C CA . ILE A 1 178 ? -49.047 11.285 47.758 1.00 93.44 178 ILE A CA 1
ATOM 1332 C C . ILE A 1 178 ? -48.931 12.125 49.036 1.00 93.44 178 ILE A C 1
ATOM 1334 O O . ILE A 1 178 ? -49.937 12.597 49.572 1.00 93.44 178 ILE A O 1
ATOM 1338 N N . ARG A 1 179 ? -47.709 12.363 49.525 1.00 92.75 179 ARG A N 1
ATOM 1339 C CA . ARG A 1 179 ? -47.465 13.205 50.702 1.00 92.75 179 ARG A CA 1
ATOM 1340 C C . ARG A 1 179 ? -47.925 14.648 50.477 1.00 92.75 179 ARG A C 1
ATOM 1342 O O . ARG A 1 179 ? -48.584 15.202 51.357 1.00 92.75 179 ARG A O 1
ATOM 1349 N N . TYR A 1 180 ? -47.631 15.247 49.323 1.00 95.50 180 TYR A N 1
ATOM 1350 C CA . TYR A 1 180 ? -48.089 16.595 48.977 1.00 95.50 180 TYR A CA 1
ATOM 1351 C C . TYR A 1 180 ? -49.608 16.669 48.826 1.00 95.50 180 TYR A C 1
ATOM 1353 O O . TYR A 1 180 ? -50.219 17.607 49.335 1.00 95.50 180 TYR A O 1
ATOM 1361 N N . GLN A 1 181 ? -50.235 15.658 48.221 1.00 93.69 181 GLN A N 1
ATOM 1362 C CA . GLN A 1 181 ? -51.695 15.557 48.146 1.00 93.69 181 GLN A CA 1
ATOM 1363 C C . GLN A 1 181 ? -52.324 15.508 49.543 1.00 93.69 181 GLN A C 1
ATOM 1365 O O . GLN A 1 181 ? -53.260 16.253 49.827 1.00 93.69 181 GLN A O 1
ATOM 1370 N N . LYS A 1 182 ? -51.771 14.697 50.454 1.00 93.19 182 LYS A N 1
ATOM 1371 C CA . LYS A 1 182 ? -52.244 14.613 51.844 1.00 93.19 182 LYS A CA 1
ATOM 1372 C C . LYS A 1 182 ? -52.047 15.918 52.611 1.00 93.19 182 LYS A C 1
ATOM 1374 O O . LYS A 1 182 ? -52.934 16.322 53.360 1.00 93.19 182 LYS A O 1
ATOM 1379 N N . ALA A 1 183 ? -50.914 16.591 52.417 1.00 95.00 183 ALA A N 1
ATOM 1380 C CA . ALA A 1 183 ? -50.657 17.896 53.019 1.00 95.00 183 ALA A CA 1
ATOM 1381 C C . ALA A 1 183 ? -51.636 18.966 52.504 1.00 95.00 183 ALA A C 1
ATOM 1383 O O . ALA A 1 183 ? -52.145 19.755 53.298 1.00 95.00 183 ALA A O 1
ATOM 1384 N N . PHE A 1 184 ? -51.950 18.959 51.205 1.00 94.19 184 PHE A N 1
ATOM 1385 C CA . PHE A 1 184 ? -52.931 19.863 50.606 1.00 94.19 184 PHE A CA 1
ATOM 1386 C C . PHE A 1 184 ? -54.345 19.611 51.147 1.00 94.19 184 PHE A C 1
ATOM 1388 O O . PHE A 1 184 ? -54.990 20.547 51.607 1.00 94.19 184 PHE A O 1
ATOM 1395 N N . GLU A 1 185 ? -54.793 18.349 51.199 1.00 95.31 185 GLU A N 1
ATOM 1396 C CA . GLU A 1 185 ? -56.076 17.971 51.814 1.00 95.31 185 GLU A CA 1
ATOM 1397 C C . GLU A 1 185 ? -56.175 18.449 53.273 1.00 95.31 185 GLU A C 1
ATOM 1399 O O . GLU A 1 185 ? -57.206 18.979 53.694 1.00 95.31 185 GLU A O 1
ATOM 1404 N N . ALA A 1 186 ? -55.102 18.281 54.054 1.00 92.06 186 ALA A N 1
ATOM 1405 C CA . ALA A 1 186 ? -55.041 18.746 55.436 1.00 92.06 186 ALA A CA 1
ATOM 1406 C C . ALA A 1 186 ? -55.104 20.280 55.533 1.00 92.06 186 ALA A C 1
ATOM 1408 O O . ALA A 1 186 ? -55.833 20.802 56.377 1.00 92.06 186 ALA A O 1
ATOM 1409 N N . ALA A 1 187 ? -54.401 21.001 54.654 1.00 92.62 187 ALA A N 1
ATOM 1410 C CA . ALA A 1 187 ? -54.443 22.460 54.586 1.00 92.62 187 ALA A CA 1
ATOM 1411 C C . ALA A 1 187 ? -55.844 22.978 54.216 1.00 92.62 187 ALA A C 1
ATOM 1413 O O . ALA A 1 187 ? -56.344 23.890 54.870 1.00 92.62 187 ALA A O 1
ATOM 1414 N N . THR A 1 188 ? -56.524 22.362 53.242 1.00 94.62 188 THR A N 1
ATOM 1415 C CA . THR A 1 188 ? -57.911 22.711 52.885 1.00 94.62 188 THR A CA 1
ATOM 1416 C C . THR A 1 188 ? -58.864 22.504 54.060 1.00 94.62 188 THR A C 1
ATOM 1418 O O . THR A 1 188 ? -59.699 23.365 54.330 1.00 94.62 188 THR A O 1
ATOM 1421 N N . ARG A 1 189 ? -58.722 21.400 54.805 1.00 88.94 189 ARG A N 1
ATOM 1422 C CA . ARG A 1 189 ? -59.521 21.159 56.019 1.00 88.94 189 ARG A CA 1
ATOM 1423 C C . ARG A 1 189 ? -59.246 22.194 57.109 1.00 88.94 189 ARG A C 1
ATOM 1425 O O . ARG A 1 189 ? -60.180 22.612 57.779 1.00 88.94 189 ARG A O 1
ATOM 1432 N N . LEU A 1 190 ? -57.992 22.615 57.280 1.00 90.88 190 LEU A N 1
ATOM 1433 C CA . LEU A 1 190 ? -57.613 23.672 58.224 1.00 90.88 190 LEU A CA 1
ATOM 1434 C C . LEU A 1 190 ? -58.254 25.017 57.864 1.00 90.88 190 LEU A C 1
ATOM 1436 O O . LEU A 1 190 ? -58.757 25.703 58.751 1.00 90.88 190 LEU A O 1
ATOM 1440 N N . ILE A 1 191 ? -58.278 25.369 56.575 1.00 91.06 191 ILE A N 1
ATOM 1441 C CA . ILE A 1 191 ? -58.960 26.571 56.073 1.00 91.06 191 ILE A CA 1
ATOM 1442 C C . ILE A 1 191 ? -60.457 26.482 56.373 1.00 91.06 191 ILE A C 1
ATOM 1444 O O . ILE A 1 191 ? -60.992 27.378 57.008 1.00 91.06 191 ILE A O 1
ATOM 1448 N N . GLN A 1 192 ? -61.105 25.361 56.043 1.00 92.06 192 GLN A N 1
ATOM 1449 C CA . GLN A 1 192 ? -62.530 25.151 56.332 1.00 92.06 192 GLN A CA 1
ATOM 1450 C C . GLN A 1 192 ? -62.854 25.257 57.828 1.00 92.06 192 GLN A C 1
ATOM 1452 O O . GLN A 1 192 ? -63.860 25.850 58.203 1.00 92.06 192 GLN A O 1
ATOM 1457 N N . LEU A 1 193 ? -62.002 24.704 58.693 1.00 88.12 193 LEU A N 1
ATOM 1458 C CA . LEU A 1 193 ? -62.136 24.837 60.145 1.00 88.12 193 LEU A CA 1
ATOM 1459 C C . LEU A 1 193 ? -61.961 26.288 60.599 1.00 88.12 193 LEU A C 1
ATOM 1461 O O . LEU A 1 193 ? -62.684 26.748 61.474 1.00 88.12 193 LEU A O 1
ATOM 1465 N N . THR A 1 194 ? -61.020 27.015 60.003 1.00 90.25 194 THR A N 1
ATOM 1466 C CA . THR A 1 194 ? -60.786 28.430 60.313 1.00 90.25 194 THR A CA 1
ATOM 1467 C C . THR A 1 194 ? -61.969 29.295 59.869 1.00 90.25 194 THR A C 1
ATOM 1469 O O . THR A 1 194 ? -62.403 30.156 60.633 1.00 90.25 194 THR A O 1
ATOM 1472 N N . ASP A 1 195 ? -62.544 29.028 58.695 1.00 88.50 195 ASP A N 1
ATOM 1473 C CA . ASP A 1 195 ? -63.766 29.678 58.205 1.00 88.50 195 ASP A CA 1
ATOM 1474 C C . ASP A 1 195 ? -64.950 29.396 59.145 1.00 88.50 195 ASP A C 1
ATOM 1476 O O . ASP A 1 195 ? -65.664 30.310 59.551 1.00 88.50 195 ASP A O 1
ATOM 1480 N N . GLN A 1 196 ? -65.112 28.147 59.594 1.00 87.81 196 GLN A N 1
ATOM 1481 C CA . GLN A 1 196 ? -66.150 27.785 60.567 1.00 87.81 196 GLN A CA 1
ATOM 1482 C C . GLN A 1 196 ? -65.964 28.494 61.913 1.00 87.81 196 GLN A C 1
ATOM 1484 O O . GLN A 1 196 ? -66.926 28.999 62.487 1.00 87.81 196 GLN A O 1
ATOM 1489 N N . LEU A 1 197 ? -64.732 28.551 62.424 1.00 86.06 197 LEU A N 1
ATOM 1490 C CA . LEU A 1 197 ? -64.437 29.216 63.692 1.00 86.06 197 LEU A CA 1
ATOM 1491 C C . LEU A 1 197 ? -64.613 30.737 63.599 1.00 86.06 197 LEU A C 1
ATOM 1493 O O . LEU A 1 197 ? -65.118 31.344 64.541 1.00 86.06 197 LEU A O 1
ATOM 1497 N N . THR A 1 198 ? -64.225 31.361 62.485 1.00 85.00 198 THR A N 1
ATOM 1498 C CA . THR A 1 198 ? -64.443 32.801 62.272 1.00 85.00 198 THR A CA 1
ATOM 1499 C C . THR A 1 198 ? -65.925 33.137 62.143 1.00 85.00 198 THR A C 1
ATOM 1501 O O . THR A 1 198 ? -66.359 34.130 62.723 1.00 85.00 198 THR A O 1
ATOM 1504 N N . GLU A 1 199 ? -66.720 32.298 61.476 1.00 87.81 199 GLU A N 1
ATOM 1505 C CA . GLU A 1 199 ? -68.169 32.488 61.394 1.00 87.81 199 GLU A CA 1
ATOM 1506 C C . GLU A 1 199 ? -68.876 32.297 62.748 1.00 87.81 199 GLU A C 1
ATOM 1508 O O . GLU A 1 199 ? -69.765 33.077 63.089 1.00 87.81 199 GLU A O 1
ATOM 1513 N N . GLU A 1 200 ? -68.458 31.326 63.566 1.00 83.94 200 GLU A N 1
ATOM 1514 C CA . GLU A 1 200 ? -68.984 31.169 64.931 1.00 83.94 200 GLU A CA 1
ATOM 1515 C C . GLU A 1 200 ? -68.626 32.356 65.840 1.00 83.94 200 GLU A C 1
ATOM 1517 O O . GLU A 1 200 ? -69.481 32.843 66.579 1.00 83.94 200 GLU A O 1
ATOM 1522 N N . VAL A 1 201 ? -67.400 32.891 65.755 1.00 78.88 201 VAL A N 1
ATOM 1523 C CA . VAL A 1 201 ? -67.021 34.107 66.502 1.00 78.88 201 VAL A CA 1
ATOM 1524 C C . VAL A 1 201 ? -67.831 35.322 66.038 1.00 78.88 201 VAL A C 1
ATOM 1526 O O . VAL A 1 201 ? -68.263 36.114 66.874 1.00 78.88 201 VAL A O 1
ATOM 1529 N N . LEU A 1 202 ? -68.091 35.456 64.734 1.00 76.69 202 LEU A N 1
ATOM 1530 C CA . LEU A 1 202 ? -68.932 36.522 64.174 1.00 76.69 202 LEU A CA 1
ATOM 1531 C C . LEU A 1 202 ? -70.397 36.449 64.628 1.00 76.69 202 LEU A C 1
ATOM 1533 O O . LEU A 1 202 ? -71.0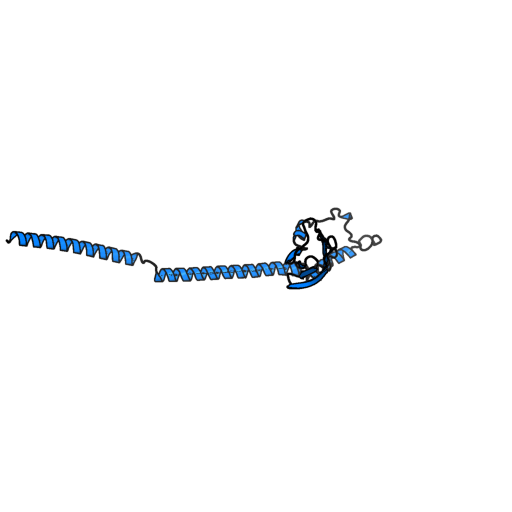41 37.486 64.701 1.00 76.69 202 LEU A O 1
ATOM 1537 N N . LYS A 1 203 ? -70.929 35.263 64.946 1.00 76.19 203 LYS A N 1
ATOM 1538 C CA . LYS A 1 203 ? -72.292 35.103 65.493 1.00 76.19 203 LYS A CA 1
ATOM 1539 C C . LYS A 1 203 ? -72.405 35.431 66.987 1.00 76.19 203 LYS A C 1
ATOM 1541 O O . LYS A 1 203 ? -73.519 35.568 67.488 1.00 76.19 203 LYS A O 1
ATOM 1546 N N . LEU A 1 204 ? -71.280 35.493 67.699 1.00 65.75 204 LEU A N 1
ATOM 1547 C CA . LEU A 1 204 ? -71.203 35.716 69.149 1.00 65.75 204 LEU A CA 1
ATOM 1548 C C . LEU A 1 204 ? -71.056 37.196 69.548 1.00 65.75 204 LEU A C 1
ATOM 1550 O O . LEU A 1 204 ? -71.133 37.502 70.739 1.00 65.75 204 LEU A O 1
ATOM 1554 N N . VAL A 1 205 ? -70.857 38.094 68.578 1.00 52.41 205 VAL A N 1
ATOM 1555 C CA . VAL A 1 205 ? -70.843 39.562 68.735 1.00 52.41 205 VAL A CA 1
ATOM 1556 C C . VAL A 1 205 ? -72.114 40.142 68.130 1.00 52.41 205 VAL A C 1
ATOM 1558 O O . VAL A 1 205 ? -72.729 41.002 68.799 1.00 52.41 205 VAL A O 1
#